Protein 5A2F (pdb70)

Nearest PDB structures (foldseek):
  5a2f-assembly1_A  TM=1.005E+00  e=2.223E-44  Homo sapiens
  7lmw-assembly1_B  TM=7.634E-01  e=3.034E-18  Homo sapiens
  3o3u-assembly1_N  TM=7.790E-01  e=1.101E-17  Escherichia coli
  6xq8-assembly1_A-3  TM=7.485E-01  e=2.045E-17  Homo sapiens
  6xq8-assembly1_B-4  TM=7.479E-01  e=2.045E-17  Homo sapiens

InterPro domains:
  IPR003598 Immunoglobulin subtype 2 [SM00408] (261-320)
  IPR003598 Immunoglobulin subtype 2 [SM00408] (345-399)
  IPR003598 Immunoglobulin subtype 2 [SM00408] (426-492)
  IPR003599 Immunoglobulin domain subtype [SM00409] (26-131)
  IPR003599 Immunoglobulin domain subtype [SM00409] (255-330)
  IPR003599 Immunoglobulin domain subtype [SM00409] (339-413)
  IPR007110 Immunoglobulin-like domain [PS50835] (125-234)
  IPR007110 Immunoglobulin-like domain [PS50835] (245-328)
  IPR007110 Immunoglobulin-like domain [PS50835] (347-409)
  IPR007110 Immunoglobulin-like domain [PS50835] (416-501)
  IPR013106 Immunoglobulin V-set domain [SM00406] (38-115)
  IPR013162 CD80-like, immunoglobulin C2-set [PF08205] (137-230)
  IPR013783 Immunoglobulin-like fold [G3DSA:2.60.40.10] (28-133)
  IPR013783 Immunoglobulin-like fold [G3DSA:2.60.40.10] (134-245)
  IPR013783 Immunoglobulin-like fold [G3DSA:2.60.40.10] (246-332)
  IPR013783 Immunoglobulin-like fold [G3DSA:2.60.40.10] (334-419)
  IPR013783 Immunoglobulin-like fold [G3DSA:2.60.40.10] (420-511)
  IPR036179 Immunoglobulin-like domain superfamily [SSF48726] (32-137)
  IPR036179 Immunoglobulin-like domain superfamily [SSF48726] (157-234)
  IPR036179 Immunoglobulin-like domain superfamily [SSF48726] (251-329)

Organism: Homo sapiens (NCBI:txid9606)

B-factor: mean 33.96, std 13.62, range [14.42, 92.19]

Sequence (218 aa):
WYTVNSAYGDTIIIPCRLDVPQNLMFGKWKYEKPDGSPVFIAFRSSTKKSVQYDDVPEYKDRLNLSENYTLSISNNARISDEKRFVCMLVTEDNVFEAPTIVKVFKQPSKPEIVSKALFLETEQLKKLGDCISEDSSYPDGNITWYRNGKVLHPLEGAVVIIFKKEMDPVTQLYTMTSTLEYKTTKADIQMPFTCSVTYYGPSGQKTIHSEQAVFDIYYP

Radius of gyration: 25.14 Å; Cα contacts (8 Å, |Δi|>4): 566; chains: 1; bounding box: 48×83×33 Å

GO terms:
  GO:0001772 immunological synapse (C, IDA)
  GO:0005886 plasma membrane (C, IDA)
  GO:0042101 T cell receptor complex (C, IDA)
  GO:0005576 extracellular region (C, EXP)
  GO:0005886 plasma membrane (C, EXP)
  GO:0007157 heterophilic cell-cell adhesion (P, IMP)
  GO:0005102 signaling receptor binding (F, TAS)
  GO:0007155 cell adhesion (P, TAS)
  GO:0007165 signal transduction (P, TAS)
  GO:0042802 identical protein binding (F, IPI)
  GO:0005515 protein binding (F, IPI)
  GO:0070062 extracellular exosome (C, HDA)
  GO:0005925 focal adhesion (C, HDA)

Solvent-accessible surface area: 12605 Å² total; per-residue (Å²): 243,120,55,21,82,10,37,77,38,79,73,0,105,0,64,8,111,55,138,120,26,168,110,25,63,50,0,46,0,28,17,43,103,146,150,38,55,76,28,69,0,0,42,24,6,25,98,162,143,40,55,107,97,57,131,24,109,51,7,142,138,20,25,84,3,38,142,115,12,27,0,23,0,43,91,2,92,4,31,0,54,39,79,0,7,0,27,4,20,10,122,137,76,76,74,97,6,63,0,21,0,83,0,31,50,120,2,46,106,1,110,18,54,74,110,20,162,73,0,59,26,85,100,66,52,92,0,0,17,0,46,0,85,71,0,36,43,46,2,103,24,36,2,27,65,85,70,158,66,21,129,96,118,178,49,16,12,52,55,83,86,104,110,91,88,69,119,134,48,65,14,42,32,0,16,1,27,0,58,14,74,1,71,129,69,2,82,141,43,30,0,27,0,0,0,31,22,137,10,71,97,31,115,103,62,39,98,11,123,113,4,81,12,96,14,130,119,164

CATH classification: 2.60.40.10 (+1 more: 2.60.40.10)

Secondary structure (DSSP, 8-state):
--EEEEETTSPEEE---SPPPTTEEEEEEEEE-TT--EEEEEEEETTT--EEE---GGGTTTEEE-TT--EEESS--GGG-SEEEEEEEETTEEEEEEEEEEEEBPPPPPEEES--SEEEBTS-EEEEEEEEEEEBS--EEEEEETTEE---BTTTEEEEEEEEE-TTT--EEEEEEEEE-B-GGGTT--EEEEEEEEETTEEEEEE---B--EEE--

Foldseek 3Di:
DAEFEEEAQAKGKAAQPDDDDDQWAKKWKWWADPVGDTDTAWIAGLVVRDIDGPPDVVQVVFWDQDNNRIIIGGRDAQVLQTKMKMWIDGPPDIDIDIYGYHYWYDWAQWEWPPADQAAEAPDWAWRGKIKIWFTPPAWDKFKDKQPHTDDDDPSAWDKDKDWDADVVRRGIMIIIIIGGRDDPVLQQIWMKMWIWDQHPVGIDIHIYDTDRHHYDYD

Structure (mmCIF, N/CA/C/O backbone):
data_5A2F
#
_entry.id   5A2F
#
_cell.length_a   72.320
_cell.length_b   72.320
_cell.length_c   105.040
_cell.angle_alpha   90.00
_cell.angle_beta   90.00
_cell.angle_gamma   90.00
#
_symmetry.space_group_name_H-M   'P 43 21 2'
#
loop_
_entity.id
_entity.type
_entity.pdbx_description
1 polymer 'CD166 ANTIGEN'
2 non-polymer 2-acetamido-2-deoxy-beta-D-glucopyranose
3 non-polymer 1,2-ETHANEDIOL
4 water water
#
loop_
_atom_site.group_PDB
_atom_site.id
_atom_site.type_symbol
_atom_site.label_atom_id
_atom_site.label_alt_id
_atom_site.label_com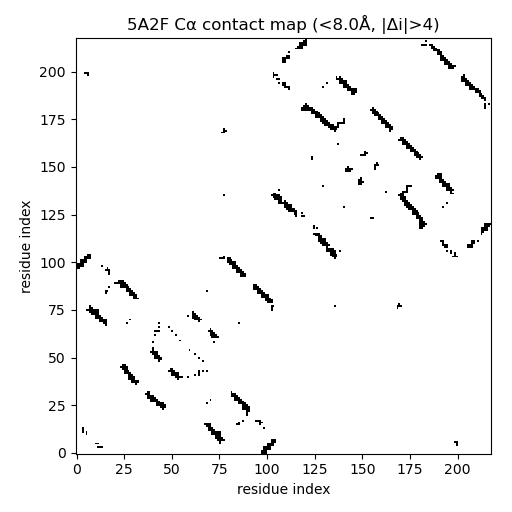p_id
_atom_site.label_asym_id
_atom_site.label_entity_id
_atom_site.label_seq_id
_atom_site.pdbx_PDB_ins_code
_atom_site.Cartn_x
_atom_site.Cartn_y
_atom_site.Cartn_z
_atom_site.occupancy
_atom_site.B_iso_or_equiv
_atom_site.auth_seq_id
_atom_site.auth_comp_id
_atom_site.auth_asym_id
_atom_site.auth_atom_id
_atom_site.pdbx_PDB_model_num
ATOM 1 N N . TRP A 1 28 ? -75.882 2.319 -13.230 1.00 56.26 28 TRP A N 1
ATOM 2 C CA . TRP A 1 28 ? -75.413 3.640 -13.638 1.00 55.82 28 TRP A CA 1
ATOM 3 C C . TRP A 1 28 ? -74.474 4.239 -12.581 1.00 56.94 28 TRP A C 1
ATOM 4 O O . TRP A 1 28 ? -74.869 5.139 -11.835 1.00 56.74 28 TRP A O 1
ATOM 15 N N . TYR A 1 29 ? -73.229 3.735 -12.514 1.00 51.08 29 TYR A N 1
ATOM 16 C CA . TYR A 1 29 ? -72.234 4.259 -11.575 1.00 49.77 29 TYR A CA 1
ATOM 17 C C . TYR A 1 29 ? -71.620 5.522 -12.185 1.00 49.24 29 TYR A C 1
ATOM 18 O O . TYR A 1 29 ? -71.344 5.545 -13.387 1.00 48.40 29 TYR A O 1
ATOM 27 N N . THR A 1 30 ? -71.399 6.561 -11.358 1.00 42.66 30 THR A N 1
ATOM 28 C CA . THR A 1 30 ? -70.870 7.846 -11.818 1.00 40.75 30 THR A CA 1
ATOM 29 C C . THR A 1 30 ? -69.607 8.278 -11.066 1.00 40.69 30 THR A C 1
ATOM 30 O O . THR A 1 30 ? -69.482 8.031 -9.868 1.00 40.29 30 THR A O 1
ATOM 34 N N . VAL A 1 31 ? -68.684 8.944 -11.788 1.00 34.13 31 VAL A N 1
ATOM 35 C CA . VAL A 1 31 ? -67.441 9.503 -11.255 1.00 32.48 31 VAL A CA 1
ATOM 36 C C . VAL A 1 31 ? -67.524 11.019 -11.481 1.00 33.47 31 VAL A C 1
ATOM 37 O O . VAL A 1 31 ? -67.596 11.454 -12.628 1.00 32.07 31 VAL A O 1
ATOM 41 N N . ASN A 1 32 ? -67.547 11.810 -10.395 1.00 28.91 32 ASN A N 1
ATOM 42 C CA . ASN A 1 32 ? -67.622 13.272 -10.466 1.00 28.12 32 ASN A CA 1
ATOM 43 C C . ASN A 1 32 ? -66.213 13.829 -10.364 1.00 29.98 32 ASN A C 1
ATOM 44 O O . ASN A 1 32 ? -65.495 13.481 -9.427 1.00 30.21 32 ASN A O 1
ATOM 49 N N . SER A 1 33 ? -65.812 14.683 -11.319 1.00 24.48 33 SER A N 1
ATOM 50 C CA . SER A 1 33 ? -64.475 15.274 -11.347 1.00 23.56 33 SER A CA 1
ATOM 51 C C . SER A 1 33 ? -64.543 16.778 -11.525 1.00 25.67 33 SER A C 1
ATOM 52 O O . SER A 1 33 ? -65.417 17.274 -12.231 1.00 23.80 33 SER A O 1
ATOM 55 N N . ALA A 1 34 ? -63.608 17.504 -10.901 1.00 22.17 34 ALA A N 1
ATOM 56 C CA . ALA A 1 34 ? -63.528 18.951 -11.061 1.00 21.70 34 ALA A CA 1
ATOM 57 C C . ALA A 1 34 ? -62.708 19.227 -12.315 1.00 24.93 34 ALA A C 1
ATOM 58 O O . ALA A 1 34 ? -61.777 18.483 -12.617 1.00 24.71 34 ALA A O 1
ATOM 60 N N . TYR A 1 35 ? -63.057 20.290 -13.040 1.00 21.32 35 TYR A N 1
ATOM 61 C CA . TYR A 1 35 ? -62.364 20.736 -14.252 1.00 20.93 35 TYR A CA 1
ATOM 62 C C . TYR A 1 35 ? -60.870 20.964 -13.936 1.00 25.50 35 TYR A C 1
ATOM 63 O O . TYR A 1 35 ? -60.551 21.617 -12.945 1.00 24.68 35 TYR A O 1
ATOM 72 N N . GLY A 1 36 ? -59.987 20.369 -14.734 1.00 22.60 36 GLY A N 1
ATOM 73 C CA . GLY A 1 36 ? -58.541 20.461 -14.541 1.00 22.53 36 GLY A CA 1
ATOM 74 C C . GLY A 1 36 ? -57.908 19.387 -13.668 1.00 26.35 36 GLY A C 1
ATOM 75 O O . GLY A 1 36 ? -56.682 19.278 -13.652 1.00 25.84 36 GLY A O 1
ATOM 76 N N . ASP A 1 37 ? -58.707 18.584 -12.934 1.00 23.29 37 ASP A N 1
ATOM 77 C CA . ASP A 1 37 ? -58.172 17.517 -12.076 1.00 22.98 37 ASP A CA 1
ATOM 78 C C . ASP A 1 37 ? -57.992 16.229 -12.865 1.00 26.69 37 ASP A C 1
ATOM 79 O O . ASP A 1 37 ? -58.468 16.114 -13.997 1.00 25.55 37 ASP A O 1
ATOM 84 N N . THR A 1 38 ? -57.312 15.249 -12.252 1.00 23.70 38 THR A N 1
ATOM 85 C CA . THR A 1 38 ? -57.141 13.935 -12.859 1.00 23.17 38 THR A CA 1
ATOM 86 C C . THR A 1 38 ? -58.407 13.132 -12.563 1.00 26.36 38 THR A C 1
ATOM 87 O O . THR A 1 38 ? -58.836 13.072 -11.411 1.00 26.43 38 THR A O 1
ATOM 91 N N . ILE A 1 39 ? -59.006 12.528 -13.602 1.00 21.89 39 ILE A N 1
ATOM 92 C CA . ILE A 1 39 ? -60.214 11.712 -13.476 1.00 21.16 39 ILE A CA 1
ATOM 93 C C . ILE A 1 39 ? -59.705 10.305 -13.221 1.00 24.95 39 ILE A C 1
ATOM 94 O O . ILE A 1 39 ? -58.956 9.796 -14.046 1.00 23.69 39 ILE A O 1
ATOM 99 N N . ILE A 1 40 ? -60.087 9.686 -12.098 1.00 22.89 40 ILE A N 1
ATOM 100 C CA . ILE A 1 40 ? -59.669 8.321 -11.762 1.00 22.90 40 ILE A CA 1
ATOM 101 C C . ILE A 1 40 ? -60.871 7.427 -12.035 1.00 25.46 40 ILE A C 1
ATOM 102 O O . ILE A 1 40 ? -61.910 7.608 -11.403 1.00 24.96 40 ILE A O 1
ATOM 107 N N . ILE A 1 41 ? -60.747 6.492 -12.997 1.00 21.24 41 ILE A N 1
ATOM 108 C CA . ILE A 1 41 ? -61.847 5.609 -13.386 1.00 20.71 41 ILE A CA 1
ATOM 109 C C . ILE A 1 41 ? -61.497 4.126 -13.133 1.00 24.86 41 ILE A C 1
ATOM 110 O O . ILE A 1 41 ? -60.925 3.478 -14.012 1.00 23.61 41 ILE A O 1
ATOM 115 N N . PRO A 1 42 ? -61.891 3.545 -11.978 1.00 22.85 42 PRO A N 1
ATOM 116 C CA . PRO A 1 42 ? -61.649 2.104 -11.767 1.00 22.93 42 PRO A CA 1
ATOM 117 C C . PRO A 1 42 ? -62.450 1.245 -12.760 1.00 26.67 42 PRO A C 1
ATOM 118 O O . PRO A 1 42 ? -63.506 1.666 -13.231 1.00 25.63 42 PRO A O 1
ATOM 122 N N . CYS A 1 43 ? -61.943 0.049 -13.080 1.00 24.20 43 CYS A N 1
ATOM 123 C CA . CYS A 1 43 ? -62.573 -0.866 -14.041 1.00 24.55 43 CYS A CA 1
ATOM 124 C C . CYS A 1 43 ? -63.977 -1.368 -13.613 1.00 32.06 43 CYS A C 1
ATOM 125 O O . CYS A 1 43 ? -64.834 -1.527 -14.477 1.00 32.50 43 CYS A O 1
ATOM 128 N N . ARG A 1 44 ? -64.214 -1.590 -12.309 1.00 30.80 44 ARG A N 1
ATOM 129 C CA . ARG A 1 44 ? -65.490 -2.099 -11.761 1.00 31.28 44 ARG A CA 1
ATOM 130 C C . ARG A 1 44 ? -65.811 -3.540 -12.212 1.00 35.94 44 ARG A C 1
ATOM 131 O O . ARG A 1 44 ? -66.975 -3.884 -12.430 1.00 35.71 44 ARG A O 1
ATOM 139 N N . LEU A 1 45 ? -64.775 -4.380 -12.329 1.00 32.86 45 LEU A N 1
ATOM 140 C CA . LEU A 1 45 ? -64.917 -5.794 -12.680 1.00 32.87 45 LEU A CA 1
ATOM 141 C C . LEU A 1 45 ? -63.965 -6.600 -11.820 1.00 38.69 45 LEU A C 1
ATOM 142 O O . LEU A 1 45 ? -62.858 -6.141 -11.535 1.00 37.95 45 LEU A O 1
ATOM 147 N N . ASP A 1 46 ? -64.384 -7.807 -11.420 1.00 37.30 46 ASP A N 1
ATOM 148 C CA . ASP A 1 46 ? -63.527 -8.707 -10.649 1.00 37.99 46 ASP A CA 1
ATOM 149 C C . ASP A 1 46 ? -62.504 -9.261 -11.630 1.00 43.36 46 ASP A C 1
ATOM 150 O O . ASP A 1 46 ? -62.855 -9.481 -12.788 1.00 42.69 46 ASP A O 1
ATOM 155 N N . VAL A 1 47 ? -61.240 -9.425 -11.206 1.00 41.56 47 VAL A N 1
ATOM 156 C CA . VAL A 1 47 ? -60.204 -9.947 -12.100 1.00 42.15 47 VAL A CA 1
ATOM 157 C C . VAL A 1 47 ? -60.530 -11.418 -12.446 1.00 46.79 47 VAL A C 1
ATOM 158 O O . VAL A 1 47 ? -60.664 -12.238 -11.537 1.00 46.66 47 VAL A O 1
ATOM 162 N N . PRO A 1 48 ? -60.778 -11.753 -13.730 1.00 43.57 48 PRO A N 1
ATOM 163 C CA . PRO A 1 48 ? -61.120 -13.143 -14.059 1.00 43.48 48 PRO A CA 1
ATOM 164 C C . PRO A 1 48 ? -59.897 -14.041 -14.174 1.00 47.80 48 PRO A C 1
ATOM 165 O O . PRO A 1 48 ? -58.799 -13.562 -14.462 1.00 47.45 48 PRO A O 1
ATOM 169 N N . GLN A 1 49 ? -60.101 -15.355 -13.980 1.00 44.53 49 GLN A N 1
ATOM 170 C CA . GLN A 1 49 ? -59.044 -16.351 -14.162 1.00 44.23 49 GLN A CA 1
ATOM 171 C C . GLN A 1 49 ? -58.874 -16.492 -15.677 1.00 46.55 49 GLN A C 1
ATOM 172 O O . GLN A 1 49 ? -59.861 -16.361 -16.402 1.00 46.18 49 GLN A O 1
ATOM 178 N N . ASN A 1 50 ? -57.633 -16.687 -16.153 1.00 41.75 50 ASN A N 1
ATOM 179 C CA . ASN A 1 50 ? -57.300 -16.793 -17.581 1.00 40.91 50 ASN A CA 1
ATOM 180 C C . ASN A 1 50 ? -57.474 -15.446 -18.309 1.00 42.60 50 ASN A C 1
ATOM 181 O O . ASN A 1 50 ? -57.905 -15.430 -19.458 1.00 42.41 50 ASN A O 1
ATOM 186 N N . LEU A 1 51 ? -57.107 -14.321 -17.657 1.00 37.45 51 LEU A N 1
ATOM 187 C CA . LEU A 1 51 ? -57.201 -12.990 -18.278 1.00 36.38 51 LEU A CA 1
ATOM 188 C C . LEU A 1 51 ? -56.089 -12.846 -19.321 1.00 38.85 51 LEU A C 1
ATOM 189 O O . LEU A 1 51 ? -54.945 -13.199 -19.034 1.00 38.64 51 LEU A O 1
ATOM 194 N N . MET A 1 52 ? -56.433 -12.369 -20.534 1.00 34.05 52 MET A N 1
ATOM 195 C CA . MET A 1 52 ? -55.478 -12.153 -21.626 1.00 33.22 52 MET A CA 1
ATOM 196 C C . MET A 1 52 ? -55.105 -10.677 -21.706 1.00 34.35 52 MET A C 1
ATOM 197 O O . MET A 1 52 ? -53.920 -10.342 -21.701 1.00 33.95 52 MET A O 1
ATOM 202 N N . PHE A 1 53 ? -56.110 -9.796 -21.779 1.00 27.99 53 PHE A N 1
ATOM 203 C CA . PHE A 1 53 ? -55.875 -8.354 -21.849 1.00 26.41 53 PHE A CA 1
ATOM 204 C C . PHE A 1 53 ? -57.124 -7.564 -21.459 1.00 28.26 53 PHE A C 1
ATOM 205 O O . PHE A 1 53 ? -58.206 -8.133 -21.312 1.00 27.42 53 PHE A O 1
ATOM 213 N N . GLY A 1 54 ? -56.950 -6.257 -21.310 1.00 23.84 54 GLY A N 1
ATOM 214 C CA . GLY A 1 54 ? -58.032 -5.335 -20.993 1.00 22.79 54 GLY A CA 1
ATOM 215 C C . GLY A 1 54 ? -57.980 -4.124 -21.896 1.00 25.52 54 GLY A C 1
ATOM 216 O O . GLY A 1 54 ? -56.895 -3.726 -22.325 1.00 24.80 54 GLY A O 1
ATOM 217 N N . LYS A 1 55 ? -59.153 -3.561 -22.232 1.00 21.09 55 LYS A N 1
ATOM 218 C CA . LYS A 1 55 ? -59.251 -2.381 -23.092 1.00 20.52 55 LYS A CA 1
ATOM 219 C C . LYS A 1 55 ? -60.288 -1.409 -22.560 1.00 22.79 55 LYS A C 1
ATOM 220 O O . LYS A 1 55 ? -61.306 -1.837 -22.017 1.00 21.79 55 LYS A O 1
ATOM 226 N N . TRP A 1 56 ? -60.035 -0.102 -22.735 1.00 19.64 56 TRP A N 1
ATOM 227 C CA . TRP A 1 56 ? -60.967 0.957 -22.362 1.00 19.30 56 TRP A CA 1
ATOM 228 C C . TRP A 1 56 ? -61.457 1.625 -23.629 1.00 22.59 56 TRP A C 1
ATOM 229 O O . TRP A 1 56 ? -60.682 1.824 -24.565 1.00 21.48 56 TRP A O 1
ATOM 240 N N . LYS A 1 57 ? -62.735 1.989 -23.650 1.00 19.86 57 LYS A N 1
ATOM 241 C CA . LYS A 1 57 ? -63.335 2.713 -24.762 1.00 19.84 57 LYS A CA 1
ATOM 242 C C . LYS A 1 57 ? -64.303 3.736 -24.221 1.00 25.41 57 LYS A C 1
ATOM 243 O O . LYS A 1 57 ? -64.748 3.615 -23.080 1.00 24.05 57 LYS A O 1
ATOM 249 N N . TYR A 1 58 ? -64.650 4.723 -25.049 1.00 24.92 58 TYR A N 1
ATOM 250 C CA . TYR A 1 58 ? -65.688 5.694 -24.727 1.00 26.15 58 TYR A CA 1
ATOM 251 C C . TYR A 1 58 ? -66.736 5.578 -25.815 1.00 32.84 58 TYR A C 1
ATOM 252 O O . TYR A 1 58 ? -66.442 5.081 -26.905 1.00 31.88 58 TYR A O 1
ATOM 261 N N . GLU A 1 59 ? -67.959 6.006 -25.503 1.00 32.47 59 GLU A N 1
ATOM 262 C CA . GLU A 1 59 ? -69.081 5.964 -26.430 1.00 33.66 59 GLU A CA 1
ATOM 263 C C . GLU A 1 59 ? -69.397 7.361 -26.940 1.00 40.93 59 GLU A C 1
ATOM 264 O O . GLU A 1 59 ? -69.466 8.301 -26.147 1.00 40.79 59 GLU A O 1
ATOM 270 N N . LYS A 1 60 ? -69.625 7.492 -28.258 1.00 40.02 60 LYS A N 1
ATOM 271 C CA . LYS A 1 60 ? -70.025 8.766 -28.872 1.00 41.13 60 LYS A CA 1
ATOM 272 C C . LYS A 1 60 ? -71.497 9.057 -28.450 1.00 47.56 60 LYS A C 1
ATOM 273 O O . LYS A 1 60 ? -72.133 8.142 -27.918 1.00 47.13 60 LYS A O 1
ATOM 279 N N . PRO A 1 61 ? -72.044 10.296 -28.665 1.00 46.20 61 PRO A N 1
ATOM 280 C CA . PRO A 1 61 ? -73.431 10.603 -28.263 1.00 46.69 61 PRO A CA 1
ATOM 281 C C . PRO A 1 61 ? -74.507 9.572 -28.669 1.00 51.73 61 PRO A C 1
ATOM 282 O O . PRO A 1 61 ? -75.493 9.418 -27.943 1.00 51.50 61 PRO A O 1
ATOM 286 N N . ASP A 1 62 ? -74.312 8.863 -29.799 1.00 48.86 62 ASP A N 1
ATOM 287 C CA . ASP A 1 62 ? -75.259 7.857 -30.283 1.00 49.00 62 ASP A CA 1
ATOM 288 C C . ASP A 1 62 ? -74.830 6.399 -29.976 1.00 52.76 62 ASP A C 1
ATOM 289 O O . ASP A 1 62 ? -75.483 5.459 -30.434 1.00 52.54 62 ASP A O 1
ATOM 294 N N . GLY A 1 63 ? -73.764 6.217 -29.167 1.00 48.64 63 GLY A N 1
ATOM 295 C CA . GLY A 1 63 ? -73.284 4.906 -28.718 1.00 47.86 63 GLY A CA 1
ATOM 296 C C . GLY A 1 63 ? -72.169 4.233 -29.535 1.00 50.04 63 GLY A C 1
ATOM 297 O O . GLY A 1 63 ? -71.819 3.100 -29.201 1.00 49.90 63 GLY A O 1
ATOM 298 N N . SER A 1 64 ? -71.601 4.893 -30.571 1.00 44.97 64 SER A N 1
ATOM 299 C CA . SER A 1 64 ? -70.525 4.291 -31.378 1.00 43.92 64 SER A CA 1
ATOM 300 C C . SER A 1 64 ? -69.213 4.231 -30.547 1.00 45.12 64 SER A C 1
ATOM 301 O O . SER A 1 64 ? -68.879 5.226 -29.903 1.00 44.42 64 SER A O 1
ATOM 304 N N . PRO A 1 65 ? -68.492 3.076 -30.534 1.00 39.43 65 PRO A N 1
ATOM 305 C CA . PRO A 1 65 ? -67.295 2.935 -29.698 1.00 38.16 65 PRO A CA 1
ATOM 306 C C . PRO A 1 65 ? -65.999 3.509 -30.274 1.00 38.20 65 PRO A C 1
ATOM 307 O O . PRO A 1 65 ? -65.772 3.446 -31.481 1.00 37.99 65 PRO A O 1
ATOM 311 N N . VAL A 1 66 ? -65.128 4.018 -29.382 1.00 31.74 66 VAL A N 1
ATOM 312 C CA . VAL A 1 66 ? -63.798 4.540 -29.710 1.00 29.96 66 VAL A CA 1
ATOM 313 C C . VAL A 1 66 ? -62.834 3.987 -28.658 1.00 30.04 66 VAL A C 1
ATOM 314 O O . VAL A 1 66 ? -62.921 4.389 -27.501 1.00 28.87 66 VAL A O 1
ATOM 318 N N . PHE A 1 67 ? -61.938 3.068 -29.049 1.00 25.29 67 PHE A N 1
ATOM 319 C CA . PHE A 1 67 ? -60.964 2.476 -28.126 1.00 24.39 67 PHE A CA 1
ATOM 320 C C . PHE A 1 67 ? -59.846 3.472 -27.829 1.00 26.63 67 PHE A C 1
ATOM 321 O O . PHE A 1 67 ? -59.363 4.118 -28.753 1.00 26.26 67 PHE A O 1
ATOM 329 N N . ILE A 1 68 ? -59.455 3.612 -26.544 1.00 22.14 68 ILE A N 1
ATOM 330 C CA . ILE A 1 68 ? -58.428 4.580 -26.116 1.00 21.26 68 ILE A CA 1
ATOM 331 C C . ILE A 1 68 ? -57.229 3.973 -25.359 1.00 25.48 68 ILE A C 1
ATOM 332 O O . ILE A 1 68 ? -56.178 4.610 -25.336 1.00 24.88 68 ILE A O 1
ATOM 337 N N . ALA A 1 69 ? -57.359 2.790 -24.732 1.00 22.82 69 ALA A N 1
ATOM 338 C CA . ALA A 1 69 ? -56.230 2.194 -24.012 1.00 22.49 69 ALA A CA 1
ATOM 339 C C . ALA A 1 69 ? -56.284 0.678 -24.031 1.00 26.16 69 ALA A C 1
ATOM 340 O O . ALA A 1 69 ? -57.364 0.095 -24.124 1.00 25.61 69 ALA A O 1
ATOM 342 N N . PHE A 1 70 ? -55.103 0.050 -23.974 1.00 22.27 70 PHE A N 1
ATOM 343 C CA . PHE A 1 70 ? -54.934 -1.398 -23.993 1.00 22.17 70 PHE A CA 1
ATOM 344 C C . PHE A 1 70 ? -53.845 -1.789 -23.000 1.00 25.84 70 PHE A C 1
ATOM 345 O O . PHE A 1 70 ? -52.835 -1.093 -22.897 1.00 24.93 70 PHE A O 1
ATOM 353 N N . ARG A 1 71 ? -54.031 -2.917 -22.306 1.00 23.12 71 ARG A N 1
ATOM 354 C CA . ARG A 1 71 ? -53.025 -3.466 -21.401 1.00 23.18 71 ARG A CA 1
ATOM 355 C C . ARG A 1 71 ? -53.062 -4.993 -21.482 1.00 28.34 71 ARG A C 1
ATOM 356 O O . ARG A 1 71 ? -54.111 -5.589 -21.244 1.00 27.51 71 ARG A O 1
ATOM 364 N N . SER A 1 72 ? -51.916 -5.618 -21.798 1.00 25.84 72 SER A N 1
ATOM 365 C CA . SER A 1 72 ? -51.799 -7.074 -21.874 1.00 26.15 72 SER A CA 1
ATOM 366 C C . SER A 1 72 ? -51.448 -7.603 -20.486 1.00 31.75 72 SER A C 1
ATOM 367 O O . SER A 1 72 ? -50.480 -7.137 -19.889 1.00 30.91 72 SER A O 1
ATOM 370 N N . SER A 1 73 ? -52.221 -8.570 -19.974 1.00 30.32 73 SER A N 1
ATOM 371 C CA . SER A 1 73 ? -51.964 -9.166 -18.661 1.00 31.06 73 SER A CA 1
ATOM 372 C C . SER A 1 73 ? -50.742 -10.093 -18.704 1.00 36.14 73 SER A C 1
ATOM 373 O O . SER A 1 73 ? -50.039 -10.210 -17.706 1.00 35.93 73 SER A O 1
ATOM 376 N N . THR A 1 74 ? -50.515 -10.776 -19.842 1.00 33.52 74 THR A N 1
ATOM 377 C CA . THR A 1 74 ? -49.397 -11.711 -19.997 1.00 33.55 74 THR A CA 1
ATOM 378 C C . THR A 1 74 ? -48.082 -10.997 -20.306 1.00 37.29 74 THR A C 1
ATOM 379 O O . THR A 1 74 ? -47.065 -11.329 -19.705 1.00 36.98 74 THR A O 1
ATOM 383 N N . LYS A 1 75 ? -48.097 -10.039 -21.250 1.00 33.45 75 LYS A N 1
ATOM 384 C CA . LYS A 1 75 ? -46.895 -9.306 -21.671 1.00 32.92 75 LYS A CA 1
ATOM 385 C C . LYS A 1 75 ? -46.583 -8.050 -20.843 1.00 36.06 75 LYS A C 1
ATOM 386 O O . LYS A 1 75 ? -45.494 -7.494 -20.995 1.00 34.88 75 LYS A O 1
ATOM 392 N N . LYS A 1 76 ? -47.537 -7.571 -20.012 1.00 32.76 76 LYS A N 1
ATOM 393 C CA . LYS A 1 76 ? -47.387 -6.364 -19.184 1.00 32.59 76 LYS A CA 1
ATOM 394 C C . LYS A 1 76 ? -47.204 -5.069 -20.007 1.00 36.65 76 LYS A C 1
ATOM 395 O O . LYS A 1 76 ? -46.865 -4.035 -19.431 1.00 36.74 76 LYS A O 1
ATOM 401 N N . SER A 1 77 ? -47.475 -5.106 -21.327 1.00 32.76 77 SER A N 1
ATOM 402 C CA . SER A 1 77 ? -47.321 -3.948 -22.201 1.00 32.32 77 SER A CA 1
ATOM 403 C C . SER A 1 77 ? -48.542 -3.055 -22.085 1.00 35.52 77 SER A C 1
ATOM 404 O O . SER A 1 77 ? -49.630 -3.543 -21.788 1.00 34.37 77 SER A O 1
ATOM 407 N N . VAL A 1 78 ? -48.358 -1.753 -22.326 1.00 32.63 78 VAL A N 1
ATOM 408 C CA . VAL A 1 78 ? -49.433 -0.761 -22.288 1.00 32.71 78 VAL A CA 1
ATOM 409 C C . VAL A 1 78 ? -49.388 -0.006 -23.607 1.00 36.55 78 VAL A C 1
ATOM 410 O O . VAL A 1 78 ? -48.317 0.453 -24.003 1.00 36.28 78 VAL A O 1
ATOM 414 N N . GLN A 1 79 ? -50.531 0.092 -24.303 1.00 32.90 79 GLN A N 1
ATOM 415 C CA . GLN A 1 79 ? -50.632 0.788 -25.585 1.00 32.56 79 GLN A CA 1
ATOM 416 C C . GLN A 1 79 ? -51.844 1.709 -25.565 1.00 34.75 79 GLN A C 1
ATOM 417 O O . GLN A 1 79 ? -52.901 1.328 -25.056 1.00 34.02 79 GLN A O 1
ATOM 423 N N . TYR A 1 80 ? -51.690 2.918 -26.120 1.00 30.15 80 TYR A N 1
ATOM 424 C CA . TYR A 1 80 ? -52.762 3.905 -26.197 1.00 29.48 80 TYR A CA 1
ATOM 425 C C . TYR A 1 80 ? -53.074 4.155 -27.655 1.00 33.88 80 TYR A C 1
ATOM 426 O O . TYR A 1 80 ? -52.164 4.423 -28.443 1.00 34.01 80 TYR A O 1
ATOM 435 N N . ASP A 1 81 ? -54.358 4.050 -28.021 1.00 30.14 81 ASP A N 1
ATOM 436 C CA . ASP A 1 81 ? -54.796 4.238 -29.402 1.00 29.83 81 ASP A CA 1
ATOM 437 C C . ASP A 1 81 ? -54.587 5.685 -29.810 1.00 34.84 81 ASP A C 1
ATOM 438 O O . ASP A 1 81 ? -54.677 6.584 -28.971 1.00 34.00 81 ASP A O 1
ATOM 443 N N . ASP A 1 82 ? -54.290 5.910 -31.090 1.00 32.50 82 ASP A N 1
ATOM 444 C CA . ASP A 1 82 ? -54.047 7.254 -31.592 1.00 32.61 82 ASP A CA 1
ATOM 445 C C . ASP A 1 82 ? -55.356 8.045 -31.639 1.00 35.95 82 ASP A C 1
ATOM 446 O O . ASP A 1 82 ? -56.066 8.033 -32.644 1.00 35.94 82 ASP A O 1
ATOM 451 N N . VAL A 1 83 ? -55.678 8.696 -30.515 1.00 31.83 83 VAL A N 1
ATOM 452 C CA . VAL A 1 83 ? -56.866 9.528 -30.354 1.00 31.24 83 VAL A CA 1
ATOM 453 C C . VAL A 1 83 ? -56.344 10.897 -29.881 1.00 35.08 83 VAL A C 1
ATOM 454 O O . VAL A 1 83 ? -56.083 11.062 -28.690 1.00 33.84 83 VAL A O 1
ATOM 458 N N . PRO A 1 84 ? -56.121 11.856 -30.817 1.00 32.31 84 PRO A N 1
ATOM 459 C CA . PRO A 1 84 ? -55.558 13.174 -30.442 1.00 32.02 84 PRO A CA 1
ATOM 460 C C . PRO A 1 84 ? -56.165 13.863 -29.221 1.00 35.00 84 PRO A C 1
ATOM 461 O O . PRO A 1 84 ? -55.437 14.512 -28.471 1.00 34.85 84 PRO A O 1
ATOM 465 N N . GLU A 1 85 ? -57.480 13.699 -29.005 1.00 30.62 85 GLU A N 1
ATOM 466 C CA . GLU A 1 85 ? -58.203 14.239 -27.847 1.00 29.92 85 GLU A CA 1
ATOM 467 C C . GLU A 1 85 ? -57.569 13.784 -26.512 1.00 32.48 85 GLU A C 1
ATOM 468 O O . GLU A 1 85 ? -57.610 14.534 -25.536 1.00 31.92 85 GLU A O 1
ATOM 474 N N . TYR A 1 86 ? -56.987 12.565 -26.479 1.00 27.69 86 TYR A N 1
ATOM 475 C CA . TYR A 1 86 ? -56.357 11.990 -25.290 1.00 26.89 86 TYR A CA 1
ATOM 476 C C . TYR A 1 86 ? -54.815 11.865 -25.377 1.00 32.14 86 TYR A C 1
ATOM 477 O O . TYR A 1 86 ? -54.223 11.156 -24.562 1.00 31.23 86 TYR A O 1
ATOM 486 N N . LYS A 1 87 ? -54.162 12.612 -26.299 1.00 30.06 87 LYS A N 1
ATOM 487 C CA . LYS A 1 87 ? -52.700 12.586 -26.477 1.00 30.26 87 LYS A CA 1
ATOM 488 C C . LYS A 1 87 ? -51.991 13.051 -25.199 1.00 34.33 87 LYS A C 1
ATOM 489 O O . LYS A 1 87 ? -52.258 14.151 -24.729 1.00 34.09 87 LYS A O 1
ATOM 495 N N . ASP A 1 88 ? -51.073 12.218 -24.663 1.00 30.97 88 ASP A N 1
ATOM 496 C CA . ASP A 1 88 ? -50.315 12.453 -23.425 1.00 30.59 88 ASP A CA 1
ATOM 497 C C . ASP A 1 88 ? -51.200 12.693 -22.181 1.00 32.55 88 ASP A C 1
ATOM 498 O O . ASP A 1 88 ? -50.737 13.313 -21.223 1.00 32.21 88 ASP A O 1
ATOM 503 N N . ARG A 1 89 ? -52.448 12.174 -22.175 1.00 27.50 89 ARG A N 1
ATOM 504 C CA . ARG A 1 89 ? -53.380 12.361 -21.060 1.00 26.67 89 ARG A CA 1
ATOM 505 C C . ARG A 1 89 ? -53.805 11.073 -20.346 1.00 29.23 89 ARG A C 1
ATOM 506 O O . ARG A 1 89 ? -54.412 11.179 -19.284 1.00 28.51 89 ARG A O 1
ATOM 514 N N . LEU A 1 90 ? -53.495 9.876 -20.887 1.00 25.21 90 LEU A N 1
ATOM 515 C CA . LEU A 1 90 ? -53.935 8.614 -20.290 1.00 24.40 90 LEU A CA 1
ATOM 516 C C . LEU A 1 90 ? -52.850 7.837 -19.568 1.00 28.91 90 LEU A C 1
ATOM 517 O O . LEU A 1 90 ? -51.680 7.879 -19.943 1.00 29.15 90 LEU A O 1
ATOM 522 N N . ASN A 1 91 ? -53.275 7.087 -18.548 1.00 25.12 91 ASN A N 1
ATOM 523 C CA . ASN A 1 91 ? -52.441 6.165 -17.788 1.00 24.67 91 ASN A CA 1
ATOM 524 C C . ASN A 1 91 ? -53.330 4.982 -17.412 1.00 27.03 91 ASN A C 1
ATOM 525 O O . ASN A 1 91 ? -54.318 5.180 -16.708 1.00 26.63 91 ASN A O 1
ATOM 530 N N . LEU A 1 92 ? -53.021 3.779 -17.921 1.00 22.75 92 LEU A N 1
ATOM 531 C CA . LEU A 1 92 ? -53.778 2.566 -17.613 1.00 22.07 92 LEU A CA 1
ATOM 532 C C . LEU A 1 92 ? -52.921 1.716 -16.676 1.00 26.08 92 LEU A C 1
ATOM 533 O O . LEU A 1 92 ? -51.919 1.148 -17.106 1.00 25.63 92 LEU A O 1
ATOM 538 N N . SER A 1 93 ? -53.298 1.658 -15.391 1.00 22.89 93 SER A N 1
ATOM 539 C CA . SER A 1 93 ? -52.537 0.938 -14.367 1.00 22.81 93 SER A CA 1
ATOM 540 C C . SER A 1 93 ? -52.677 -0.590 -14.467 1.00 27.05 93 SER A C 1
ATOM 541 O O . SER A 1 93 ? -53.486 -1.090 -15.253 1.00 25.66 93 SER A O 1
ATOM 544 N N . GLU A 1 94 ? -51.884 -1.327 -13.660 1.00 24.19 94 GLU A N 1
ATOM 545 C CA . GLU A 1 94 ? -51.892 -2.798 -13.648 1.00 24.47 94 GLU A CA 1
ATOM 546 C C . GLU A 1 94 ? -53.244 -3.417 -13.295 1.00 28.08 94 GLU A C 1
ATOM 547 O O . GLU A 1 94 ? -53.566 -4.473 -13.835 1.00 28.45 94 GLU A O 1
ATOM 553 N N . ASN A 1 95 ? -54.046 -2.764 -12.429 1.00 24.13 95 ASN A N 1
ATOM 554 C CA . ASN A 1 95 ? -55.385 -3.258 -12.077 1.00 23.94 95 ASN A CA 1
ATOM 555 C C . ASN A 1 95 ? -56.494 -2.649 -12.974 1.00 26.14 95 ASN A C 1
ATOM 556 O O . ASN A 1 95 ? -57.665 -2.680 -12.602 1.00 25.45 95 ASN A O 1
ATOM 561 N N . TYR A 1 96 ? -56.115 -2.128 -14.162 1.00 21.99 96 TYR A N 1
ATOM 562 C CA . TYR A 1 96 ? -56.994 -1.589 -15.199 1.00 21.63 96 TYR A CA 1
ATOM 563 C C . TYR A 1 96 ? -57.742 -0.292 -14.801 1.00 24.66 96 TYR A C 1
ATOM 564 O O . TYR A 1 96 ? -58.761 0.033 -15.416 1.00 23.87 96 TYR A O 1
ATOM 573 N N . THR A 1 97 ? -57.175 0.509 -13.875 1.00 21.19 97 THR A N 1
ATOM 574 C CA . THR A 1 97 ? -57.756 1.810 -13.524 1.00 21.05 97 THR A CA 1
ATOM 575 C C . THR A 1 97 ? -57.274 2.799 -14.587 1.00 24.46 97 THR A C 1
ATOM 576 O O . THR A 1 97 ? -56.067 2.891 -14.816 1.00 23.70 97 THR A O 1
ATOM 580 N N . LEU A 1 98 ? -58.202 3.507 -15.255 1.00 20.92 98 LEU A N 1
ATOM 581 C CA . LEU A 1 98 ? -57.845 4.495 -16.272 1.00 20.44 98 LEU A CA 1
ATOM 582 C C . LEU A 1 98 ? -57.831 5.868 -15.624 1.00 24.04 98 LEU A C 1
ATOM 583 O O . LEU A 1 98 ? -58.825 6.260 -15.016 1.00 23.10 98 LEU A O 1
ATOM 588 N N . SER A 1 99 ? -56.715 6.599 -15.764 1.00 21.03 99 SER A N 1
ATOM 589 C CA . SER A 1 99 ? -56.582 7.952 -15.233 1.00 20.93 99 SER A CA 1
ATOM 590 C C . SER A 1 99 ? -56.484 8.920 -16.405 1.00 25.34 99 SER A C 1
ATOM 591 O O . SER A 1 99 ? -55.655 8.709 -17.285 1.00 25.55 99 SER A O 1
ATOM 594 N N . ILE A 1 100 ? -57.340 9.956 -16.433 1.00 21.94 100 ILE A N 1
ATOM 595 C CA . ILE A 1 100 ? -57.350 10.977 -17.485 1.00 21.79 100 ILE A CA 1
ATOM 596 C C . ILE A 1 100 ? -56.912 12.277 -16.827 1.00 26.17 100 ILE A C 1
ATOM 597 O O . ILE A 1 100 ? -57.598 12.742 -15.926 1.00 26.00 100 ILE A O 1
ATOM 602 N N . SER A 1 101 ? -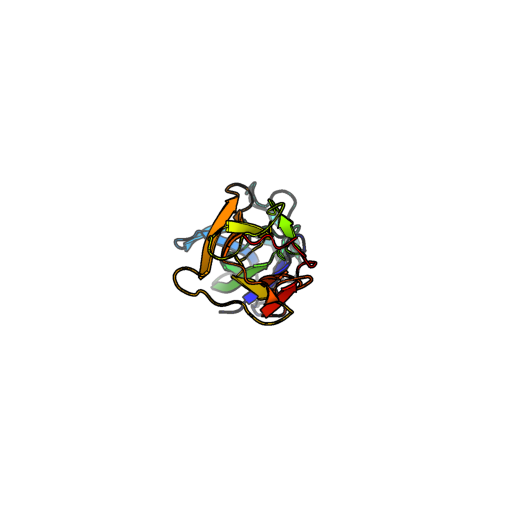55.803 12.874 -17.275 1.00 23.13 101 SER A N 1
ATOM 603 C CA . SER A 1 101 ? -55.308 14.124 -16.691 1.00 22.84 101 SER A CA 1
ATOM 604 C C . SER A 1 101 ? -55.978 15.354 -17.307 1.00 25.78 101 SER A C 1
ATOM 605 O O . SER A 1 101 ? -56.445 15.294 -18.446 1.00 24.47 101 SER A O 1
ATOM 608 N N . ASN A 1 102 ? -56.005 16.469 -16.539 1.00 22.65 102 ASN A N 1
ATOM 609 C CA A ASN A 1 102 ? -56.561 17.751 -16.980 0.50 22.33 102 ASN A CA 1
ATOM 610 C CA B ASN A 1 102 ? -56.570 17.750 -16.975 0.50 22.44 102 ASN A CA 1
ATOM 611 C C . ASN A 1 102 ? -58.005 17.603 -17.497 1.00 25.88 102 ASN A C 1
ATOM 612 O O . ASN A 1 102 ? -58.260 17.775 -18.689 1.00 25.54 102 ASN A O 1
ATOM 621 N N . ALA A 1 103 ? -58.947 17.277 -16.589 1.00 22.45 103 ALA A N 1
ATOM 622 C CA . ALA A 1 103 ? -60.371 17.081 -16.915 1.00 21.82 103 ALA A CA 1
ATOM 623 C C . ALA A 1 103 ? -60.958 18.240 -17.739 1.00 24.87 103 ALA A C 1
ATOM 624 O O . ALA A 1 103 ? -60.829 19.404 -17.358 1.00 23.62 103 ALA A O 1
ATOM 626 N N . ARG A 1 104 ? -61.591 17.892 -18.864 1.00 21.35 104 ARG A N 1
ATOM 627 C CA . ARG A 1 104 ? -62.166 18.792 -19.863 1.00 21.49 104 ARG A CA 1
ATOM 628 C C . ARG A 1 104 ? -63.674 18.499 -19.962 1.00 23.49 104 ARG A C 1
ATOM 629 O O . ARG A 1 104 ? -64.088 17.408 -19.578 1.00 22.42 104 ARG A O 1
ATOM 637 N N . ILE A 1 105 ? -64.490 19.418 -20.516 1.00 19.34 105 ILE A N 1
ATOM 638 C CA . ILE A 1 105 ? -65.935 19.165 -20.644 1.00 18.77 105 ILE A CA 1
ATOM 639 C C . ILE A 1 105 ? -66.202 18.012 -21.628 1.00 22.14 105 ILE A C 1
ATOM 640 O O . ILE A 1 105 ? -67.149 17.253 -21.421 1.00 21.41 105 ILE A O 1
ATOM 645 N N . SER A 1 106 ? -65.334 17.830 -22.641 1.00 18.94 106 SER A N 1
ATOM 646 C CA . SER A 1 106 ? -65.472 16.723 -23.589 1.00 18.75 106 SER A CA 1
ATOM 647 C C . SER A 1 106 ? -65.250 15.344 -22.929 1.00 23.04 106 SER A C 1
ATOM 648 O O . SER A 1 106 ? -65.630 14.344 -23.525 1.00 23.17 106 SER A O 1
ATOM 651 N N . ASP A 1 107 ? -64.685 15.283 -21.698 1.00 19.29 107 ASP A N 1
ATOM 652 C CA . ASP A 1 107 ? -64.533 14.024 -20.960 1.00 18.82 107 ASP A CA 1
ATOM 653 C C . ASP A 1 107 ? -65.856 13.557 -20.328 1.00 23.86 107 ASP A C 1
ATOM 654 O O . ASP A 1 107 ? -65.901 12.452 -19.793 1.00 22.48 107 ASP A O 1
ATOM 659 N N . GLU A 1 108 ? -66.923 14.385 -20.367 1.00 21.84 108 GLU A N 1
ATOM 660 C CA . GLU A 1 108 ? -68.228 13.999 -19.844 1.00 22.13 108 GLU A CA 1
ATOM 661 C C . GLU A 1 108 ? -68.849 12.996 -20.837 1.00 26.86 108 GLU A C 1
ATOM 662 O O . GLU A 1 108 ? -69.505 13.388 -21.802 1.00 26.67 108 GLU A O 1
ATOM 668 N N . LYS A 1 109 ? -68.535 11.701 -20.642 1.00 23.88 109 LYS A N 1
ATOM 669 C CA . LYS A 1 109 ? -68.980 10.600 -21.507 1.00 23.52 109 LYS A CA 1
ATOM 670 C C . LYS A 1 109 ? -69.171 9.316 -20.692 1.00 26.33 109 LYS A C 1
ATOM 671 O O . LYS A 1 109 ? -68.845 9.277 -19.506 1.00 25.28 109 LYS A O 1
ATOM 677 N N . ARG A 1 110 ? -69.643 8.250 -21.359 1.00 22.79 110 ARG A N 1
ATOM 678 C CA . ARG A 1 110 ? -69.746 6.918 -20.768 1.00 22.17 110 ARG A CA 1
ATOM 679 C C . ARG A 1 110 ? -68.475 6.183 -21.193 1.00 24.43 110 ARG A C 1
ATOM 680 O O . ARG A 1 110 ? -68.219 6.070 -22.392 1.00 23.91 110 ARG A O 1
ATOM 688 N N . PHE A 1 111 ? -67.687 5.697 -20.225 1.00 19.86 111 PHE A N 1
ATOM 689 C CA . PHE A 1 111 ? -66.472 4.926 -20.484 1.00 19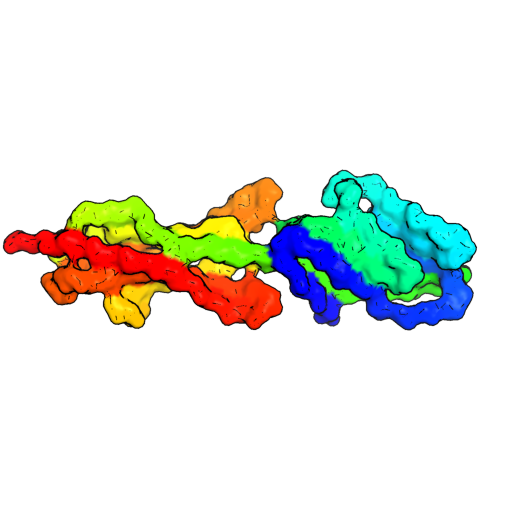.13 111 PHE A CA 1
ATOM 690 C C . PHE A 1 111 ? -66.765 3.480 -20.140 1.00 22.94 111 PHE A C 1
ATOM 691 O O . PHE A 1 111 ? -67.498 3.233 -19.188 1.00 22.56 111 PHE A O 1
ATOM 699 N N . VAL A 1 112 ? -66.198 2.529 -20.892 1.00 19.90 112 VAL A N 1
ATOM 700 C CA . VAL A 1 112 ? -66.430 1.102 -20.647 1.00 19.48 112 VAL A CA 1
ATOM 701 C C . VAL A 1 112 ? -65.106 0.368 -20.528 1.00 23.71 112 VAL A C 1
ATOM 702 O O . VAL A 1 112 ? -64.254 0.515 -21.399 1.00 22.81 112 VAL A O 1
ATOM 706 N N . CYS A 1 113 ? -64.951 -0.440 -19.464 1.00 21.38 113 CYS A N 1
ATOM 707 C CA . CYS A 1 113 ? -63.773 -1.281 -19.246 1.00 21.96 113 CYS A CA 1
ATOM 708 C C . CYS A 1 113 ? -64.131 -2.644 -19.793 1.00 25.65 113 CYS A C 1
ATOM 709 O O . CYS A 1 113 ? -65.158 -3.190 -19.395 1.00 24.19 113 CYS A O 1
ATOM 712 N N . MET A 1 114 ? -63.299 -3.198 -20.681 1.00 23.17 114 MET A N 1
ATOM 713 C CA . MET A 1 114 ? -63.527 -4.508 -21.280 1.00 23.79 114 MET A CA 1
ATOM 714 C C . MET A 1 114 ? -62.387 -5.436 -20.898 1.00 27.01 114 MET A C 1
ATOM 715 O O . MET A 1 114 ? -61.254 -5.161 -21.275 1.00 26.12 114 MET A O 1
ATOM 720 N N . LEU A 1 115 ? -62.670 -6.514 -20.144 1.00 23.91 115 LEU A N 1
ATOM 721 C CA . LEU A 1 115 ? -61.664 -7.510 -19.766 1.00 23.85 115 LEU A CA 1
ATOM 722 C C . LEU A 1 115 ? -61.914 -8.746 -20.618 1.00 28.16 115 LEU A C 1
ATOM 723 O O . LEU A 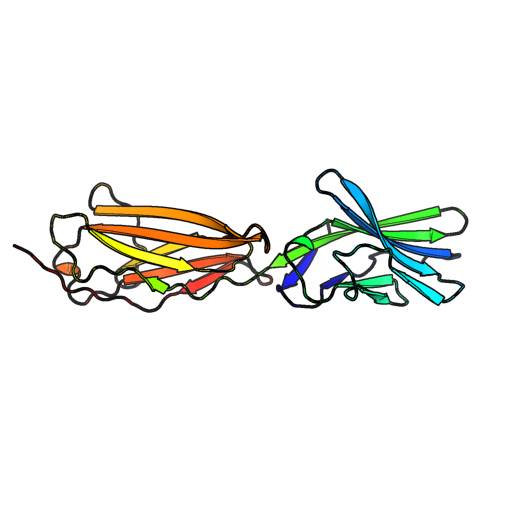1 115 ? -63.052 -9.205 -20.709 1.00 26.52 115 LEU A O 1
ATOM 728 N N . VAL A 1 116 ? -60.857 -9.261 -21.265 1.00 26.23 116 VAL A N 1
ATOM 729 C CA . VAL A 1 116 ? -60.952 -10.372 -22.210 1.00 26.55 116 VAL A CA 1
ATOM 730 C C . VAL A 1 116 ? -60.151 -11.596 -21.756 1.00 30.45 116 VAL A C 1
ATOM 731 O O . VAL A 1 116 ? -58.953 -11.485 -21.497 1.00 29.49 116 VAL A O 1
ATOM 735 N N . THR A 1 117 ? -60.814 -12.768 -21.708 1.00 27.50 117 THR A N 1
ATOM 736 C CA . THR A 1 117 ? -60.197 -14.052 -21.366 1.00 27.26 117 THR A CA 1
ATOM 737 C C . THR A 1 117 ? -60.143 -14.884 -22.653 1.00 31.00 117 THR A C 1
ATOM 738 O O . THR A 1 117 ? -60.652 -14.439 -23.682 1.00 30.28 117 THR A O 1
ATOM 742 N N . GLU A 1 118 ? -59.555 -16.096 -22.594 1.00 27.65 118 GLU A N 1
ATOM 743 C CA . GLU A 1 118 ? -59.461 -16.989 -23.765 1.00 27.65 118 GLU A CA 1
ATOM 744 C C . GLU A 1 118 ? -60.818 -17.325 -24.415 1.00 31.18 118 GLU A C 1
ATOM 745 O O . GLU A 1 118 ? -60.832 -17.620 -25.609 1.00 30.98 118 GLU A O 1
ATOM 751 N N . ASP A 1 119 ? -61.937 -17.300 -23.654 1.00 27.39 119 ASP A N 1
ATOM 752 C CA . ASP A 1 119 ? -63.260 -17.631 -24.196 1.00 27.23 119 ASP A CA 1
ATOM 753 C C . ASP A 1 119 ? -64.412 -16.732 -23.682 1.00 29.73 119 ASP A C 1
ATOM 754 O O . ASP A 1 119 ? -65.568 -17.159 -23.725 1.00 29.14 119 ASP A O 1
ATOM 759 N N . ASN A 1 120 ? -64.123 -15.507 -23.201 1.00 25.21 120 ASN A N 1
ATOM 760 C CA . ASN A 1 120 ? -65.196 -14.634 -22.705 1.00 24.48 120 ASN A CA 1
ATOM 761 C C . ASN A 1 120 ? -64.795 -13.162 -22.671 1.00 28.40 120 ASN A C 1
ATOM 762 O O . ASN A 1 120 ? -63.607 -12.835 -22.666 1.00 27.78 120 ASN A O 1
ATOM 767 N N . VAL A 1 121 ? -65.807 -12.281 -22.653 1.00 25.00 121 VAL A N 1
ATOM 768 C CA . VAL A 1 121 ? -65.637 -10.829 -22.570 1.00 24.74 121 VAL A CA 1
ATOM 769 C C . VAL A 1 121 ? -66.529 -10.330 -21.440 1.00 27.58 121 VAL A C 1
ATOM 770 O O . VAL A 1 121 ? -67.688 -10.732 -21.351 1.00 26.65 121 VAL A O 1
ATOM 774 N N . PHE A 1 122 ? -65.986 -9.454 -20.589 1.00 23.67 122 PHE A N 1
ATOM 775 C CA . PHE A 1 122 ? -66.695 -8.852 -19.463 1.00 23.47 122 PHE A CA 1
ATOM 776 C C . PHE A 1 122 ? -66.629 -7.338 -19.650 1.00 25.99 122 PHE A C 1
ATOM 777 O O . PHE A 1 122 ? -65.553 -6.834 -19.951 1.00 24.81 122 PHE A O 1
ATOM 785 N N . GLU A 1 123 ? -67.771 -6.627 -19.526 1.00 22.18 123 GLU A N 1
ATOM 786 C CA . GLU A 1 123 ? -67.846 -5.171 -19.710 1.00 21.95 123 GLU A CA 1
ATOM 787 C C . GLU A 1 123 ? -68.500 -4.491 -18.513 1.00 26.29 123 GLU A C 1
ATOM 788 O O . GLU A 1 123 ? -69.476 -5.013 -17.981 1.00 25.78 123 GLU A O 1
ATOM 794 N N . ALA A 1 124 ? -68.006 -3.297 -18.132 1.00 23.37 124 ALA A N 1
ATOM 795 C CA . ALA A 1 124 ? -68.576 -2.515 -17.027 1.00 23.47 124 ALA A CA 1
ATOM 796 C C . ALA A 1 124 ? -68.524 -1.030 -17.377 1.00 27.54 124 ALA A C 1
ATOM 797 O O . ALA A 1 124 ? -67.425 -0.509 -17.573 1.00 26.63 124 ALA A O 1
ATOM 799 N N . PRO A 1 125 ? -69.675 -0.327 -17.451 1.00 24.73 125 PRO A N 1
ATOM 800 C CA . PRO A 1 125 ? -69.636 1.100 -17.791 1.00 24.89 125 PRO A CA 1
ATOM 801 C C . PRO A 1 125 ? -69.450 2.013 -16.581 1.00 29.58 125 PRO A C 1
ATOM 802 O O . PRO A 1 125 ? -69.779 1.633 -15.457 1.00 28.99 125 PRO A O 1
ATOM 806 N N . THR A 1 126 ? -68.926 3.225 -16.824 1.00 26.75 126 THR A N 1
ATOM 807 C CA . THR A 1 126 ? -68.770 4.275 -15.811 1.00 26.64 126 THR A CA 1
ATOM 808 C C . THR A 1 126 ? -69.081 5.614 -16.465 1.00 30.29 126 THR A C 1
ATOM 809 O O . THR A 1 126 ? -68.438 5.970 -17.453 1.00 29.48 126 THR A O 1
ATOM 813 N N . ILE A 1 127 ? -70.040 6.362 -15.898 1.00 27.34 127 ILE A N 1
ATOM 814 C CA . ILE A 1 127 ? -70.421 7.683 -16.390 1.00 27.06 127 ILE A CA 1
ATOM 815 C C . ILE A 1 127 ? -69.457 8.690 -15.768 1.00 28.56 127 ILE A C 1
ATOM 816 O O . ILE A 1 127 ? -69.244 8.653 -14.561 1.00 28.13 127 ILE A O 1
ATOM 821 N N . VAL A 1 128 ? -68.890 9.593 -16.572 1.00 23.89 128 VAL A N 1
ATOM 822 C CA . VAL A 1 128 ? -68.012 10.641 -16.054 1.00 22.57 128 VAL A CA 1
ATOM 823 C C . VAL A 1 128 ? -68.755 11.963 -16.174 1.00 24.14 128 VAL A C 1
ATOM 824 O O . VAL A 1 128 ? -69.336 12.239 -17.219 1.00 22.90 128 VAL A O 1
ATOM 828 N N . LYS A 1 129 ? -68.761 12.755 -15.095 1.00 20.22 129 LYS A N 1
ATOM 829 C CA . LYS A 1 129 ? -69.361 14.085 -15.059 1.00 19.66 129 LYS A CA 1
ATOM 830 C C . LYS A 1 129 ? -68.252 15.051 -14.664 1.00 22.38 129 LYS A C 1
ATOM 831 O O . LYS A 1 129 ? -67.501 14.763 -13.730 1.00 21.93 129 LYS A O 1
ATOM 837 N N . VAL A 1 130 ? -68.116 16.165 -15.395 1.00 18.44 130 VAL A N 1
ATOM 838 C CA . VAL A 1 130 ? -67.093 17.174 -15.123 1.00 17.99 130 VAL A CA 1
ATOM 839 C C . VAL A 1 130 ? -67.783 18.451 -14.657 1.00 20.76 130 VAL A C 1
ATOM 840 O O . VAL A 1 130 ? -68.845 18.795 -15.174 1.00 20.73 130 VAL A O 1
ATOM 844 N N . PHE A 1 131 ? -67.183 19.143 -13.679 1.00 16.56 131 PHE A N 1
ATOM 845 C CA . PHE A 1 131 ? -67.746 20.358 -13.101 1.00 16.28 131 PHE A CA 1
ATOM 846 C C . PHE A 1 131 ? -66.721 21.480 -13.054 1.00 19.86 131 PHE A C 1
ATOM 847 O O . PHE A 1 131 ? -65.606 21.266 -12.576 1.00 19.74 131 PHE A O 1
ATOM 855 N N . LYS A 1 132 ? -67.096 22.679 -13.532 1.00 16.16 132 LYS A N 1
ATOM 856 C CA . LYS A 1 132 ? -66.244 23.863 -13.446 1.00 15.55 132 LYS A CA 1
ATOM 857 C C . LYS A 1 132 ? -67.021 24.920 -12.676 1.00 18.78 132 LYS A C 1
ATOM 858 O O . LYS A 1 132 ? -68.125 25.288 -13.073 1.00 17.09 132 LYS A O 1
ATOM 864 N N . GLN A 1 133 ? -66.446 25.402 -11.574 1.00 15.90 133 GLN A N 1
ATOM 865 C CA . GLN A 1 133 ? -67.103 26.379 -10.714 1.00 15.82 133 GLN A CA 1
ATOM 866 C C . GLN A 1 133 ? -67.317 27.720 -11.431 1.00 20.07 133 GLN A C 1
ATOM 867 O O . GLN A 1 133 ? -66.370 28.244 -12.021 1.00 19.55 133 GLN A O 1
ATOM 873 N N . PRO A 1 134 ? -68.540 28.295 -11.382 1.00 17.27 134 PRO A N 1
ATOM 874 C CA . PRO A 1 134 ? -68.757 29.612 -12.006 1.00 17.08 134 PRO A CA 1
ATOM 875 C C . PRO A 1 134 ? -67.953 30.700 -11.304 1.00 20.36 134 PRO A C 1
ATOM 876 O O . PRO A 1 134 ? -67.734 30.608 -10.098 1.00 19.12 134 PRO A O 1
ATOM 880 N N . SER A 1 135 ? -67.561 31.750 -12.032 1.00 17.73 135 SER A N 1
ATOM 881 C CA . SER A 1 135 ? -66.814 32.846 -11.415 1.00 17.37 135 SER A CA 1
ATOM 882 C C . SER A 1 135 ? -67.713 33.615 -10.438 1.00 21.35 135 SER A C 1
ATOM 883 O O . SER A 1 135 ? -68.940 33.604 -10.587 1.00 20.81 135 SER A O 1
ATOM 886 N N . LYS A 1 136 ? -67.102 34.263 -9.429 1.00 17.87 136 LYS A N 1
ATOM 887 C CA . LYS A 1 136 ? -67.829 35.077 -8.452 1.00 17.41 136 LYS A CA 1
ATOM 888 C C . LYS A 1 136 ? -68.598 36.124 -9.250 1.00 20.60 136 LYS A C 1
ATOM 889 O O . LYS A 1 136 ? -67.967 36.830 -10.038 1.00 19.45 136 LYS A O 1
ATOM 895 N N . PRO A 1 137 ? -69.940 36.219 -9.145 1.00 18.01 137 PRO A N 1
ATOM 896 C CA . PRO A 1 137 ? -70.654 37.182 -9.993 1.00 18.16 137 PRO A CA 1
ATOM 897 C C . PRO A 1 137 ? -70.284 38.638 -9.744 1.00 22.60 137 PRO A C 1
ATOM 898 O O . PRO A 1 137 ? -69.885 38.993 -8.637 1.00 21.80 137 PRO A O 1
ATOM 902 N N . GLU A 1 138 ? -70.368 39.462 -10.793 1.00 20.68 138 GLU A N 1
ATOM 903 C CA . GLU A 1 138 ? -70.062 40.890 -10.716 1.00 21.00 138 GLU A CA 1
ATOM 904 C C . GLU A 1 138 ? -71.154 41.694 -11.398 1.00 24.90 138 GLU A C 1
ATOM 905 O O . GLU A 1 138 ? -71.617 41.301 -12.467 1.00 24.33 138 GLU A O 1
ATOM 911 N N . ILE A 1 139 ? -71.559 42.822 -10.791 1.00 21.59 139 ILE A N 1
ATOM 912 C CA . ILE A 1 139 ? -72.546 43.722 -11.379 1.00 21.11 139 ILE A CA 1
ATOM 913 C C . ILE A 1 139 ? -71.732 44.706 -12.228 1.00 26.27 139 ILE A C 1
ATOM 914 O O . ILE A 1 139 ? -70.978 45.504 -11.674 1.00 26.10 139 ILE A O 1
ATOM 919 N N . VAL A 1 140 ? -71.868 44.628 -13.558 1.00 24.36 140 VAL A N 1
ATOM 920 C CA . VAL A 1 140 ? -71.132 45.477 -14.503 1.00 24.88 140 VAL A CA 1
ATOM 921 C C . VAL A 1 140 ? -72.109 46.303 -15.336 1.00 30.04 140 VAL A C 1
ATOM 922 O O . VAL A 1 140 ? -73.316 46.084 -15.248 1.00 29.46 140 VAL A O 1
ATOM 926 N N . SER A 1 141 ? -71.587 47.264 -16.132 1.00 28.34 141 SER A N 1
ATOM 927 C CA . SER A 1 141 ? -72.395 48.166 -16.967 1.00 28.81 141 SER A CA 1
ATOM 928 C C . SER A 1 141 ? -73.469 48.840 -16.098 1.00 32.82 141 SER A C 1
ATOM 929 O O . S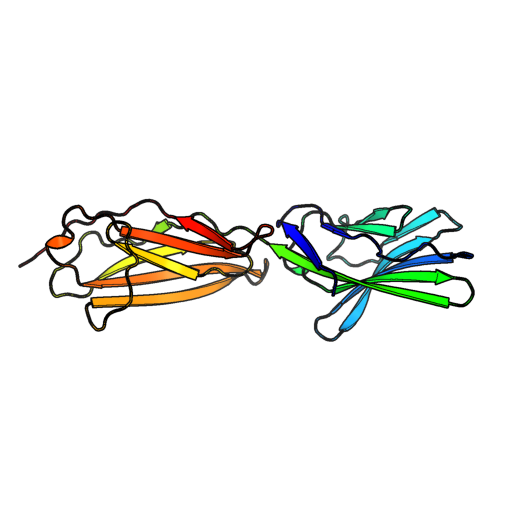ER A 1 141 ? -74.644 48.882 -16.461 1.00 31.78 141 SER A O 1
ATOM 932 N N . LYS A 1 142 ? -73.047 49.325 -14.923 1.00 30.54 142 LYS A N 1
ATOM 933 C CA . LYS A 1 142 ? -73.939 49.924 -13.938 1.00 31.24 142 LYS A CA 1
ATOM 934 C C . LYS A 1 142 ? -74.456 51.289 -14.355 1.00 37.70 142 LYS A C 1
ATOM 935 O O . LYS A 1 142 ? -73.750 52.043 -15.025 1.00 37.58 142 LYS A O 1
ATOM 941 N N . ALA A 1 143 ? -75.688 51.613 -13.936 1.00 35.66 143 ALA A N 1
ATOM 942 C CA . ALA A 1 143 ? -76.277 52.927 -14.185 1.00 36.14 143 ALA A CA 1
ATOM 943 C C . ALA A 1 143 ? -75.558 53.921 -13.290 1.00 41.25 143 ALA A C 1
ATOM 944 O O . ALA A 1 143 ? -75.244 53.582 -12.147 1.00 40.62 143 ALA A O 1
ATOM 946 N N . LEU A 1 144 ? -75.287 55.136 -13.790 1.00 39.48 144 LEU A N 1
ATOM 947 C CA . LEU A 1 144 ? -74.656 56.170 -12.963 1.00 39.89 144 LEU A CA 1
ATOM 948 C C . LEU A 1 144 ? -75.665 56.667 -11.919 1.00 43.76 144 LEU A C 1
ATOM 949 O O . LEU A 1 144 ? -75.262 57.088 -10.837 1.00 43.53 144 LEU A O 1
ATOM 954 N N . PHE A 1 145 ? -76.973 56.579 -12.232 1.00 40.60 145 PHE A N 1
ATOM 955 C CA . PHE A 1 145 ? -78.049 56.950 -11.315 1.00 40.45 145 PHE A CA 1
ATOM 956 C C . PHE A 1 145 ? -79.372 56.294 -11.736 1.00 43.92 145 PHE A C 1
ATOM 957 O O . PHE A 1 145 ? -79.589 56.063 -12.926 1.00 43.60 145 PHE A O 1
ATOM 965 N N . LEU A 1 146 ? -80.255 56.017 -10.762 1.00 40.39 146 LEU A N 1
ATOM 966 C CA . LEU A 1 146 ? -81.583 55.447 -11.011 1.00 40.16 146 LEU A CA 1
ATOM 967 C C . LEU A 1 146 ? -82.616 56.587 -10.942 1.00 44.88 146 LEU A C 1
ATOM 968 O O . LEU A 1 146 ? -82.420 57.538 -10.185 1.00 44.50 146 LEU A O 1
ATOM 973 N N . GLU A 1 147 ? -83.698 56.495 -11.741 1.00 42.45 147 GLU A N 1
ATOM 974 C CA . GLU A 1 147 ? -84.750 57.519 -11.825 1.00 42.70 147 GLU A CA 1
ATOM 975 C C . GLU A 1 147 ? -86.087 56.990 -11.315 1.00 47.16 147 GLU A C 1
ATOM 976 O O . GLU A 1 147 ? -86.518 55.923 -11.752 1.00 46.61 147 GLU A O 1
ATOM 982 N N . THR A 1 148 ? -86.768 57.750 -10.430 1.00 44.38 148 THR A N 1
ATOM 983 C CA . THR A 1 148 ? -88.079 57.350 -9.905 1.00 44.35 148 THR A CA 1
ATOM 984 C C . THR A 1 148 ? -89.130 57.475 -11.008 1.00 48.97 148 THR A C 1
ATOM 985 O O . THR A 1 148 ? -89.006 58.348 -11.868 1.00 48.86 148 THR A O 1
ATOM 989 N N . GLU A 1 149 ? -90.140 56.578 -11.000 1.00 45.89 149 GLU A N 1
ATOM 990 C CA . GLU A 1 149 ? -91.221 56.514 -11.997 1.00 45.96 149 GLU A CA 1
ATOM 991 C C . GLU A 1 149 ? -90.698 56.316 -13.448 1.00 49.98 149 GLU A C 1
ATOM 992 O O . GLU A 1 149 ? -91.357 56.726 -14.408 1.00 49.99 149 GLU A O 1
ATOM 994 N N . GLN A 1 150 ? -89.523 55.669 -13.597 1.00 45.96 150 GLN A N 1
ATOM 995 C CA . GLN A 1 150 ? -88.902 55.398 -14.894 1.00 45.32 150 GLN A CA 1
ATOM 996 C C . GLN A 1 150 ? -88.075 54.108 -14.800 1.00 47.67 150 GLN A C 1
ATOM 997 O O . GLN A 1 150 ? -87.202 54.008 -13.938 1.00 46.96 150 GLN A O 1
ATOM 1003 N N . LEU A 1 151 ? -88.354 53.125 -15.673 1.00 43.51 151 LEU A N 1
ATOM 1004 C CA . LEU A 1 151 ? -87.634 51.848 -15.686 1.00 42.80 151 LEU A CA 1
ATOM 1005 C C . LEU A 1 151 ? -86.251 52.064 -16.323 1.00 44.92 151 LEU A C 1
ATOM 1006 O O . LEU A 1 151 ? -86.177 52.488 -17.475 1.00 45.08 151 LEU A O 1
ATOM 1011 N N . LYS A 1 152 ? -85.166 51.816 -15.559 1.00 39.47 152 LYS A N 1
ATOM 1012 C CA . LYS A 1 152 ? -83.779 52.001 -16.004 1.00 38.30 152 LYS A CA 1
ATOM 1013 C C . LYS A 1 152 ? -82.969 50.708 -15.832 1.00 39.67 152 LYS A C 1
ATOM 1014 O O . LYS A 1 152 ? -83.193 49.969 -14.875 1.00 38.67 152 LYS A O 1
ATOM 1020 N N . LYS A 1 153 ? -82.004 50.458 -16.735 1.00 34.41 153 LYS A N 1
ATOM 1021 C CA . LYS A 1 153 ? -81.104 49.306 -16.648 1.00 33.19 153 LYS A CA 1
ATOM 1022 C C . LYS A 1 153 ? -80.173 49.520 -15.454 1.00 34.46 153 LYS A C 1
ATOM 1023 O O . LYS A 1 153 ? -79.286 50.365 -15.524 1.00 34.50 153 LYS A O 1
ATOM 1029 N N . LEU A 1 154 ? -80.391 48.776 -14.359 1.00 28.57 154 LEU A N 1
ATOM 1030 C CA . LEU A 1 154 ? -79.571 48.880 -13.148 1.00 27.07 154 LEU A CA 1
ATOM 1031 C C . LEU A 1 154 ? -78.147 48.390 -13.414 1.00 29.29 154 LEU A C 1
ATOM 1032 O O . LEU A 1 154 ? -77.186 49.008 -12.956 1.00 28.27 154 LEU A O 1
ATOM 1037 N N . GLY A 1 155 ? -78.037 47.276 -14.128 1.00 25.27 155 GLY A N 1
ATOM 1038 C CA . GLY A 1 155 ? -76.753 46.678 -14.470 1.00 24.39 155 GLY A CA 1
ATOM 1039 C C . GLY A 1 155 ? -76.880 45.247 -14.939 1.00 26.77 155 GLY A C 1
ATOM 1040 O O . GLY A 1 155 ? -77.981 44.693 -14.959 1.00 25.91 155 GLY A O 1
ATOM 1041 N N . ASP A 1 156 ? -75.747 44.651 -15.336 1.00 23.17 156 ASP A N 1
ATOM 1042 C CA . ASP A 1 156 ? -75.672 43.263 -15.783 1.00 22.62 156 ASP A CA 1
ATOM 1043 C C . ASP A 1 156 ? -74.932 42.440 -14.746 1.00 24.76 156 ASP A C 1
ATOM 1044 O O . ASP A 1 156 ? -73.816 42.803 -14.391 1.00 25.15 156 ASP A O 1
ATOM 1049 N N . CYS A 1 157 ? -75.524 41.323 -14.284 1.00 20.05 157 CYS A N 1
ATOM 1050 C CA . CYS A 1 157 ? -74.854 40.412 -13.354 1.00 19.18 157 CYS A CA 1
ATOM 1051 C C . CYS A 1 157 ? -74.237 39.333 -14.226 1.00 22.22 157 CYS A C 1
ATOM 1052 O O . CYS A 1 157 ? -74.981 38.627 -14.905 1.00 21.73 157 CYS A O 1
ATOM 1055 N N . ILE A 1 158 ? -72.899 39.213 -14.238 1.00 18.72 158 ILE A N 1
ATOM 1056 C CA . ILE A 1 158 ? -72.227 38.224 -15.080 1.00 18.61 158 ILE A CA 1
ATOM 1057 C C . ILE A 1 158 ? -71.443 37.233 -14.237 1.00 21.51 158 ILE A C 1
ATOM 1058 O O . ILE A 1 158 ? -70.703 37.638 -13.344 1.00 21.61 158 ILE A O 1
ATOM 1063 N N . SER A 1 159 ? -71.593 35.934 -14.548 1.00 17.00 159 SER A N 1
ATOM 1064 C CA . SER A 1 159 ? -70.849 34.834 -13.938 1.00 16.21 159 SER A CA 1
ATOM 1065 C C . SER A 1 159 ? -70.302 34.010 -15.106 1.00 20.05 159 SER A C 1
ATOM 1066 O O . SER A 1 159 ? -71.088 33.549 -15.936 1.00 19.34 159 SER A O 1
ATOM 1069 N N . GLU A 1 160 ? -68.965 33.875 -15.198 1.00 17.33 160 GLU A N 1
ATOM 1070 C CA . GLU A 1 160 ? -68.282 33.277 -16.344 1.00 17.56 160 GLU A CA 1
ATOM 1071 C C . GLU A 1 160 ? -67.631 31.920 -16.144 1.00 21.44 160 GLU A C 1
ATOM 1072 O O . GLU A 1 160 ? -67.302 31.529 -15.022 1.00 21.06 160 GLU A O 1
ATOM 1078 N N . ASP A 1 161 ? -67.351 31.259 -17.289 1.00 17.55 161 ASP A N 1
ATOM 1079 C CA . ASP A 1 161 ? -66.593 30.010 -17.404 1.00 16.70 161 ASP A CA 1
ATOM 1080 C C . ASP A 1 161 ? -67.084 28.912 -16.457 1.00 19.82 161 ASP A C 1
ATOM 1081 O O . ASP A 1 161 ? -66.295 28.365 -15.688 1.00 19.67 161 ASP A O 1
ATOM 1086 N N . SER A 1 162 ? -68.387 28.599 -16.533 1.00 15.97 162 SER A N 1
ATOM 1087 C CA A SER A 1 162 ? -69.056 27.620 -15.675 0.50 15.78 162 SER A CA 1
ATOM 1088 C CA B SER A 1 162 ? -69.011 27.598 -15.665 0.50 15.83 162 SER A CA 1
ATOM 1089 C C . SER A 1 162 ? -69.456 26.354 -16.418 1.00 20.13 162 SER A C 1
ATOM 1090 O O . SER A 1 162 ? -69.700 26.397 -17.625 1.00 19.26 162 SER A O 1
ATOM 1095 N N . TYR A 1 163 ? -69.601 25.250 -15.680 1.00 17.81 163 TYR A N 1
ATOM 1096 C CA . TYR A 1 163 ? -70.109 24.001 -16.221 1.00 17.48 163 TYR A CA 1
ATOM 1097 C C . TYR A 1 163 ? -70.620 23.107 -15.088 1.00 20.67 163 TYR A C 1
ATOM 1098 O O . TYR A 1 163 ? -69.833 22.748 -14.219 1.00 19.71 163 TYR A O 1
ATOM 1107 N N . PRO A 1 164 ? -71.915 22.732 -15.070 1.00 18.11 164 PRO A N 1
ATOM 1108 C CA . PRO A 1 164 ? -72.987 23.141 -15.995 1.00 17.98 164 PRO A CA 1
ATOM 1109 C C . PRO A 1 164 ? -73.341 24.623 -15.816 1.00 21.33 164 PRO A C 1
ATOM 1110 O O . PRO A 1 164 ? -72.663 25.353 -15.084 1.00 20.60 164 PRO A O 1
ATOM 1114 N N . ASP A 1 165 ? -74.395 25.071 -16.496 1.00 17.65 165 ASP A N 1
ATOM 1115 C CA . ASP A 1 165 ? -74.880 26.452 -16.368 1.00 17.18 165 ASP A CA 1
ATOM 1116 C C . ASP A 1 165 ? -75.465 26.674 -14.962 1.00 21.77 165 ASP A C 1
ATOM 1117 O O . ASP A 1 165 ? -75.813 25.708 -14.282 1.00 21.29 165 ASP A O 1
ATOM 1122 N N . GLY A 1 166 ? -75.553 27.937 -14.553 1.00 19.30 166 GLY A N 1
ATOM 1123 C CA . GLY A 1 166 ? -76.082 28.332 -13.249 1.00 19.38 166 GLY A CA 1
ATOM 1124 C C . GLY A 1 166 ? -77.268 29.270 -13.343 1.00 23.12 166 GLY A C 1
ATOM 1125 O O . GLY A 1 166 ? -77.562 29.804 -14.414 1.00 22.81 166 GLY A O 1
ATOM 1126 N N . ASN A 1 167 ? -77.972 29.456 -12.216 1.00 19.03 167 ASN A N 1
ATOM 1127 C CA . ASN A 1 167 ? -79.143 30.331 -12.120 1.00 18.51 167 ASN A CA 1
ATOM 1128 C C . ASN A 1 167 ? -78.764 31.611 -11.390 1.00 21.18 167 ASN A C 1
ATOM 1129 O O . ASN A 1 167 ? -78.153 31.531 -10.323 1.00 20.25 167 ASN A O 1
ATOM 1134 N N . ILE A 1 168 ? -79.124 32.784 -11.959 1.00 16.80 168 ILE A N 1
ATOM 1135 C CA . ILE A 1 168 ? -78.811 34.089 -11.374 1.00 16.44 168 ILE A CA 1
ATOM 1136 C C . ILE A 1 168 ? -80.018 34.643 -10.612 1.00 20.04 168 ILE A C 1
ATOM 1137 O O . ILE A 1 168 ? -81.117 34.721 -11.160 1.00 19.26 168 ILE A O 1
ATOM 1142 N N . THR A 1 169 ? -79.787 35.066 -9.363 1.00 16.53 169 THR A N 1
ATOM 1143 C CA . THR A 1 169 ? -80.797 35.673 -8.501 1.00 15.92 169 THR A CA 1
ATOM 1144 C C . THR A 1 169 ? -80.332 37.084 -8.187 1.00 19.72 169 THR A C 1
ATOM 1145 O O . THR A 1 169 ? -79.141 37.296 -7.981 1.00 19.18 169 THR A O 1
ATOM 1149 N N . TRP A 1 170 ? -81.266 38.036 -8.147 1.00 16.76 170 TRP A N 1
ATOM 1150 C CA . TRP A 1 170 ? -80.998 39.426 -7.792 1.00 16.94 170 TRP A CA 1
ATOM 1151 C C . TRP A 1 170 ? -81.547 39.665 -6.397 1.00 20.49 170 TRP A C 1
ATOM 1152 O O . TRP A 1 170 ? -82.529 39.023 -6.011 1.00 19.97 170 TRP A O 1
ATOM 1163 N N . TYR A 1 171 ? -80.930 40.593 -5.647 1.00 16.95 171 TYR A N 1
ATOM 1164 C CA . TYR A 1 171 ? -81.380 40.948 -4.300 1.00 16.60 171 TYR A CA 1
ATOM 1165 C C . TYR A 1 171 ? -81.341 42.450 -4.086 1.00 22.17 171 TYR A C 1
ATOM 1166 O O . TYR A 1 171 ? -80.509 43.146 -4.665 1.00 21.40 171 TYR A O 1
ATOM 1175 N N . ARG A 1 172 ? -82.216 42.927 -3.203 1.00 20.41 172 ARG A N 1
ATOM 1176 C CA . ARG A 1 172 ? -82.294 44.319 -2.771 1.00 20.84 172 ARG A CA 1
ATOM 1177 C C . ARG A 1 172 ? -82.264 44.264 -1.246 1.00 25.80 172 ARG A C 1
ATOM 1178 O O . ARG A 1 172 ? -83.178 43.695 -0.649 1.00 24.48 172 ARG A O 1
ATOM 1186 N N . ASN A 1 173 ? -81.196 44.797 -0.626 1.00 24.12 173 ASN A N 1
ATOM 1187 C CA . ASN A 1 173 ? -81.015 44.786 0.828 1.00 24.65 173 ASN A CA 1
ATOM 1188 C C . ASN A 1 173 ? -81.020 43.343 1.393 1.00 29.11 173 ASN A C 1
ATOM 1189 O O . ASN A 1 173 ? -81.659 43.061 2.408 1.00 28.51 173 ASN A O 1
ATOM 1194 N N . GLY A 1 174 ? -80.324 42.443 0.701 1.00 25.50 174 GLY A N 1
ATOM 1195 C CA . GLY A 1 174 ? -80.212 41.045 1.099 1.00 25.48 174 GLY A CA 1
ATOM 1196 C C . GLY A 1 174 ? -81.476 40.209 1.012 1.00 29.85 174 GLY A C 1
ATOM 1197 O O . GLY A 1 174 ? -81.514 39.121 1.584 1.00 30.55 174 GLY A O 1
ATOM 1198 N N . LYS A 1 175 ? -82.506 40.675 0.284 1.00 25.96 175 LYS A N 1
ATOM 1199 C CA . LYS A 1 175 ? -83.781 39.970 0.124 1.00 25.92 175 LYS A CA 1
ATOM 1200 C C . LYS A 1 175 ? -84.023 39.741 -1.371 1.00 29.11 175 LYS A C 1
ATOM 1201 O O . LYS A 1 175 ? -83.814 40.664 -2.155 1.00 28.00 175 LYS A O 1
ATOM 1207 N N . VAL A 1 176 ? -84.446 38.520 -1.770 1.00 26.13 176 VAL A N 1
ATOM 1208 C CA . VAL A 1 176 ? -84.656 38.175 -3.190 1.00 26.20 176 VAL A CA 1
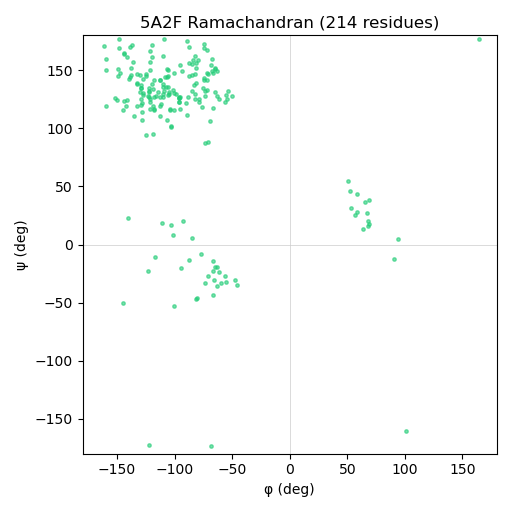ATOM 1209 C C . VAL A 1 176 ? -85.583 39.186 -3.878 1.00 30.85 176 VAL A C 1
ATOM 1210 O O . VAL A 1 176 ? -86.634 39.534 -3.339 1.00 30.37 176 VAL A O 1
ATOM 1214 N N . LEU A 1 177 ? -85.167 39.658 -5.063 1.00 28.14 177 LEU A N 1
ATOM 1215 C CA . LEU A 1 177 ? -85.891 40.635 -5.870 1.00 28.60 177 LEU A CA 1
ATOM 1216 C C . LEU A 1 177 ? -86.581 39.887 -7.022 1.00 33.67 177 LEU A C 1
ATOM 1217 O O . LEU A 1 177 ? -85.919 39.476 -7.975 1.00 33.13 177 LEU A O 1
ATOM 1222 N N . HIS A 1 178 ? -87.899 39.637 -6.886 1.00 31.40 178 HIS A N 1
ATOM 1223 C CA . HIS A 1 178 ? -88.692 38.911 -7.889 1.00 31.94 178 HIS A CA 1
ATOM 1224 C C . HIS A 1 178 ? -89.179 39.820 -9.008 1.00 37.37 178 HIS A C 1
ATOM 1225 O O . HIS A 1 178 ? -89.319 41.023 -8.783 1.00 36.86 178 HIS A O 1
ATOM 1232 N N . PRO A 1 179 ? -89.538 39.272 -10.194 1.00 35.34 179 PRO A N 1
ATOM 1233 C CA . PRO A 1 179 ? -90.063 40.141 -11.258 1.00 35.60 179 PRO A CA 1
ATOM 1234 C C . PRO A 1 179 ? -91.429 40.737 -10.914 1.00 40.71 179 PRO A C 1
ATOM 1235 O O . PRO A 1 179 ? -92.214 40.125 -10.189 1.00 40.37 179 PRO A O 1
ATOM 1239 N N . LEU A 1 180 ? -91.692 41.942 -11.420 1.00 38.24 180 LEU A N 1
ATOM 1240 C CA . LEU A 1 180 ? -92.939 42.668 -11.183 1.00 38.67 180 LEU A CA 1
ATOM 1241 C C . LEU A 1 180 ? -93.184 43.563 -12.392 1.00 43.22 180 LEU A C 1
ATOM 1242 O O . LEU A 1 180 ? -92.289 44.319 -12.771 1.00 42.75 180 LEU A O 1
ATOM 1247 N N . GLU A 1 181 ? -94.375 43.457 -13.010 1.00 40.46 181 GLU A N 1
ATOM 1248 C CA . GLU A 1 181 ? -94.726 44.215 -14.218 1.00 40.47 181 GLU A CA 1
ATOM 1249 C C . GLU A 1 181 ? -94.543 45.727 -14.043 1.00 43.72 181 GLU A C 1
ATOM 1250 O O . GLU A 1 181 ? -95.076 46.306 -13.098 1.00 43.49 181 GLU A O 1
ATOM 1256 N N . GLY A 1 182 ? -93.761 46.331 -14.939 1.00 39.52 182 GLY A N 1
ATOM 1257 C CA . GLY A 1 182 ? -93.469 47.760 -14.923 1.00 38.94 182 GLY A CA 1
ATOM 1258 C C . GLY A 1 182 ? -92.616 48.242 -13.762 1.00 41.46 182 GLY A C 1
ATOM 1259 O O . GLY A 1 182 ? -92.618 49.440 -13.471 1.00 41.47 182 GLY A O 1
ATOM 1260 N N . ALA A 1 183 ? -91.866 47.334 -13.098 1.00 36.18 183 ALA A N 1
ATOM 1261 C CA . ALA A 1 183 ? -91.030 47.690 -11.944 1.00 35.08 183 ALA A CA 1
ATOM 1262 C C . ALA A 1 183 ? -89.722 46.896 -11.861 1.00 36.44 183 ALA A C 1
ATOM 1263 O O . ALA A 1 183 ? -88.672 47.497 -11.653 1.00 35.15 183 ALA A O 1
ATOM 1265 N N . VAL A 1 184 ? -89.793 45.559 -11.961 1.00 32.16 184 VAL A N 1
ATOM 1266 C CA . VAL A 1 184 ? -88.627 44.675 -11.932 1.00 31.46 184 VAL A CA 1
ATOM 1267 C C . VAL A 1 184 ? -88.719 43.762 -13.155 1.00 34.12 184 VAL A C 1
ATOM 1268 O O . VAL A 1 184 ? -89.568 42.872 -13.184 1.00 33.77 184 VAL A O 1
ATOM 1272 N N . VAL A 1 185 ? -87.867 43.998 -14.164 1.00 29.86 185 VAL A N 1
ATOM 1273 C CA . VAL A 1 185 ? -87.825 43.198 -15.390 1.00 29.68 185 VAL A CA 1
ATOM 1274 C C . VAL A 1 185 ? -86.429 42.573 -15.463 1.00 32.11 185 VAL A C 1
ATOM 1275 O O . VAL A 1 185 ? -85.436 43.301 -15.486 1.00 30.95 185 VAL A O 1
ATOM 1279 N N . ILE A 1 186 ? -86.358 41.230 -15.455 1.00 28.75 186 ILE A N 1
ATOM 1280 C CA . ILE A 1 186 ? -85.098 40.484 -15.483 1.00 28.41 186 ILE A CA 1
ATOM 1281 C C . ILE A 1 186 ? -84.982 39.750 -16.823 1.00 31.78 186 ILE A C 1
ATOM 1282 O O . ILE A 1 186 ? -85.857 38.951 -17.151 1.00 31.46 186 ILE A O 1
ATOM 1287 N N . ILE A 1 187 ? -83.914 40.040 -17.599 1.00 28.27 187 ILE A N 1
ATOM 1288 C CA . ILE A 1 187 ? -83.656 39.425 -18.906 1.00 28.05 187 ILE A CA 1
ATOM 1289 C C . ILE A 1 187 ? -82.407 38.553 -18.757 1.00 30.19 187 ILE A C 1
ATOM 1290 O O . ILE A 1 187 ? -81.312 39.084 -18.576 1.00 29.34 187 ILE A O 1
ATOM 1295 N N . PHE A 1 188 ? -82.579 37.221 -18.821 1.00 25.86 188 PHE A N 1
ATOM 1296 C CA . PHE A 1 188 ? -81.504 36.247 -18.641 1.00 25.02 188 PHE A CA 1
ATOM 1297 C C . PHE A 1 188 ? -81.060 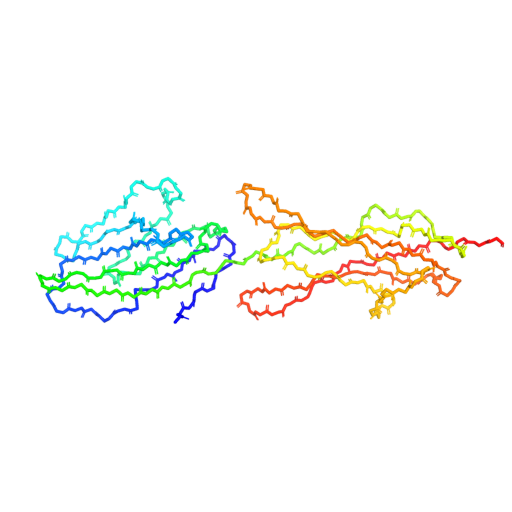35.605 -19.948 1.00 28.50 188 PHE A C 1
ATOM 1298 O O . PHE A 1 188 ? -81.888 35.310 -20.806 1.00 28.15 188 PHE A O 1
ATOM 1306 N N . LYS A 1 189 ? -79.754 35.315 -20.054 1.00 24.49 189 LYS A N 1
ATOM 1307 C CA . LYS A 1 189 ? -79.190 34.588 -21.184 1.00 23.67 189 LYS A CA 1
ATOM 1308 C C . LYS A 1 189 ? -77.976 33.773 -20.736 1.00 26.23 189 LYS A C 1
ATOM 1309 O O . LYS A 1 189 ? -77.235 34.206 -19.854 1.00 26.05 189 LYS A O 1
ATOM 1315 N N . LYS A 1 190 ? -77.791 32.594 -21.332 1.00 21.63 190 LYS A N 1
ATOM 1316 C CA . LYS A 1 190 ? -76.638 31.731 -21.086 1.00 20.98 190 LYS A CA 1
ATOM 1317 C C . LYS A 1 190 ? -75.976 31.497 -22.441 1.00 24.38 190 LYS A C 1
ATOM 1318 O O . LYS A 1 190 ? -76.669 31.178 -23.409 1.00 24.24 190 LYS A O 1
ATOM 1324 N N . GLU A 1 191 ? -74.662 31.752 -22.530 1.00 20.11 191 GLU A N 1
ATOM 1325 C CA . GLU A 1 191 ? -73.891 31.608 -23.765 1.00 19.72 191 GLU A CA 1
ATOM 1326 C C . GLU A 1 191 ? -72.792 30.590 -23.549 1.00 23.37 191 GLU A C 1
ATOM 1327 O O . GLU A 1 191 ? -72.148 30.608 -22.504 1.00 23.35 191 GLU A O 1
ATOM 1333 N N . MET A 1 192 ? -72.568 29.715 -24.535 1.00 19.48 192 MET A N 1
ATOM 1334 C CA . MET A 1 192 ? -71.543 28.678 -24.459 1.00 19.17 192 MET A CA 1
ATOM 1335 C C . MET A 1 192 ? -70.375 29.005 -25.377 1.00 22.70 192 MET A C 1
ATOM 1336 O O . MET A 1 192 ? -70.588 29.341 -26.538 1.00 22.20 192 MET A O 1
ATOM 1341 N N . ASP A 1 193 ? -69.142 28.827 -24.887 1.00 18.98 193 ASP A N 1
ATOM 1342 C CA . ASP A 1 193 ? -67.951 28.989 -25.716 1.00 18.34 193 ASP A CA 1
ATOM 1343 C C . ASP A 1 193 ? -67.867 27.685 -26.526 1.00 21.81 193 ASP A C 1
ATOM 1344 O O . ASP A 1 193 ? -67.884 26.611 -25.930 1.00 21.48 193 ASP A O 1
ATOM 1349 N N . PRO A 1 194 ? -67.855 27.737 -27.871 1.00 18.27 194 PRO A N 1
ATOM 1350 C CA . PRO A 1 194 ? -67.840 26.483 -28.651 1.00 18.00 194 PRO A CA 1
ATOM 1351 C C . PRO A 1 194 ? -66.578 25.631 -28.535 1.00 22.22 194 PRO A C 1
ATOM 1352 O O . PRO A 1 194 ? -66.648 24.431 -28.788 1.00 22.12 194 PRO A O 1
ATOM 1356 N N . VAL A 1 195 ? -65.440 26.230 -28.168 1.00 19.15 195 VAL A N 1
ATOM 1357 C CA . VAL A 1 195 ? -64.175 25.508 -28.053 1.00 19.37 195 VAL A CA 1
ATOM 1358 C C . VAL A 1 195 ? -64.071 24.772 -26.712 1.00 22.93 195 VAL A C 1
ATOM 1359 O O . VAL A 1 195 ? -63.684 23.605 -26.698 1.00 22.27 195 VAL A O 1
ATOM 1363 N N . THR A 1 196 ? -64.398 25.447 -25.597 1.00 18.98 196 THR A N 1
ATOM 1364 C CA . THR A 1 196 ? -64.316 24.856 -24.250 1.00 18.64 196 THR A CA 1
ATOM 1365 C C . THR A 1 196 ? -65.632 24.248 -23.754 1.00 22.28 196 THR A C 1
ATOM 1366 O O . THR A 1 196 ? -65.603 23.478 -22.796 1.00 22.17 196 THR A O 1
ATOM 1370 N N . GLN A 1 197 ? -66.782 24.653 -24.337 1.00 17.86 197 GLN A N 1
ATOM 1371 C CA . GLN A 1 197 ? -68.121 24.220 -23.927 1.00 17.49 197 GLN A CA 1
ATOM 1372 C C . GLN A 1 197 ? -68.511 24.787 -22.542 1.00 20.93 197 GLN A C 1
ATOM 1373 O O . GLN A 1 197 ? -69.482 24.316 -21.951 1.00 20.60 197 GLN A O 1
ATOM 1379 N N . LEU A 1 198 ? -67.807 25.838 -22.066 1.00 17.03 198 LEU A N 1
ATOM 1380 C CA . LEU A 1 198 ? -68.097 26.481 -20.782 1.00 16.51 198 LEU A CA 1
ATOM 1381 C C . LEU A 1 198 ? -69.144 27.565 -20.972 1.00 20.92 198 LEU A C 1
ATOM 1382 O O . LEU A 1 198 ? -69.152 28.250 -21.995 1.00 20.33 198 LEU A O 1
ATOM 1387 N N . TYR A 1 199 ? -70.007 27.738 -19.964 1.00 17.80 199 TYR A N 1
ATOM 1388 C CA . TYR A 1 199 ? -71.094 28.708 -19.986 1.00 17.68 199 TYR A CA 1
ATOM 1389 C C . TYR A 1 199 ? -70.726 30.041 -19.347 1.00 21.07 199 TYR A C 1
ATOM 1390 O O . TYR A 1 199 ? -69.967 30.082 -18.380 1.00 19.99 199 TYR A O 1
ATOM 1399 N N . THR A 1 200 ? -71.341 31.118 -19.848 1.00 17.80 200 THR A N 1
ATOM 1400 C CA . THR A 1 200 ? -71.270 32.459 -19.268 1.00 17.37 200 THR A CA 1
ATOM 1401 C C . THR A 1 200 ? -72.720 32.911 -19.135 1.00 20.81 200 THR A C 1
ATOM 1402 O O . THR A 1 200 ? -73.450 32.905 -20.127 1.00 20.05 200 THR A O 1
ATOM 1406 N N . MET A 1 201 ? -73.148 33.236 -17.907 1.00 17.43 201 MET A N 1
ATOM 1407 C CA . MET A 1 201 ? -74.517 33.660 -17.621 1.00 17.16 201 MET A CA 1
ATOM 1408 C C . MET A 1 201 ? -74.552 35.168 -17.467 1.00 21.90 201 MET A C 1
ATOM 1409 O O . MET A 1 201 ? -73.707 35.716 -16.767 1.00 21.33 201 MET A O 1
ATOM 1414 N N . THR A 1 202 ? -75.521 35.834 -18.114 1.00 19.05 202 THR A N 1
ATOM 1415 C CA . THR A 1 202 ? -75.707 37.282 -18.020 1.00 18.88 202 THR A CA 1
ATOM 1416 C C . THR A 1 202 ? -77.169 37.551 -17.684 1.00 23.07 202 THR A C 1
ATOM 1417 O O . THR A 1 202 ? -78.055 37.083 -18.395 1.00 22.76 202 THR A O 1
ATOM 1421 N N . SER A 1 203 ? -77.417 38.296 -16.602 1.00 19.89 203 SER A N 1
ATOM 1422 C CA . SER A 1 203 ? -78.762 38.667 -16.181 1.00 19.49 203 SER A CA 1
ATOM 1423 C C . SER A 1 203 ? -78.837 40.182 -16.148 1.00 24.26 203 SER A C 1
ATOM 1424 O O . SER A 1 203 ? -78.104 40.795 -15.381 1.00 24.29 203 SER A O 1
ATOM 1427 N N . THR A 1 204 ? -79.692 40.784 -16.986 1.00 21.69 204 THR A N 1
ATOM 1428 C CA . THR A 1 204 ? -79.863 42.236 -17.034 1.00 21.96 204 THR A CA 1
ATOM 1429 C C . THR A 1 204 ? -81.060 42.606 -16.173 1.00 26.24 204 THR A C 1
ATOM 1430 O O . THR A 1 204 ? -82.143 42.066 -16.387 1.00 25.80 204 THR A O 1
ATOM 1434 N N . LEU A 1 205 ? -80.874 43.522 -15.216 1.00 23.46 205 LEU A N 1
ATOM 1435 C CA . LEU A 1 205 ? -81.954 43.986 -14.348 1.00 23.81 205 LEU A CA 1
ATOM 1436 C C . LEU A 1 205 ? -82.404 45.376 -14.794 1.00 28.57 205 LEU A C 1
ATOM 1437 O O . LEU A 1 205 ? -81.626 46.327 -14.722 1.00 27.85 205 LEU A O 1
ATOM 1442 N N . GLU A 1 206 ? -83.660 45.479 -15.254 1.00 26.75 206 GLU A N 1
ATOM 1443 C CA . GLU A 1 206 ? -84.307 46.740 -15.627 1.00 27.28 206 GLU A CA 1
ATOM 1444 C C . GLU A 1 206 ? -85.182 47.052 -14.417 1.00 31.44 206 GLU A C 1
ATOM 1445 O O . GLU A 1 206 ? -86.045 46.246 -14.063 1.00 31.08 206 GLU A O 1
ATOM 1451 N N . TYR A 1 207 ? -84.880 48.160 -13.718 1.00 28.32 207 TYR A N 1
ATOM 1452 C CA . TYR A 1 207 ? -85.466 48.488 -12.423 1.00 28.11 207 TYR A CA 1
ATOM 1453 C C . TYR A 1 207 ? -86.057 49.901 -12.287 1.00 32.80 207 TYR A C 1
ATOM 1454 O O . TYR A 1 207 ? -85.402 50.878 -12.652 1.00 32.43 207 TYR A O 1
ATOM 1463 N N . LYS A 1 208 ? -87.273 49.998 -11.695 1.00 29.60 208 LYS A N 1
ATOM 1464 C CA . LYS A 1 208 ? -87.961 51.265 -11.421 1.00 29.40 208 LYS A CA 1
ATOM 1465 C C . LYS A 1 208 ? -87.809 51.554 -9.927 1.00 32.58 208 LYS A C 1
ATOM 1466 O O . LYS A 1 208 ? -88.487 50.948 -9.095 1.00 31.72 208 LYS A O 1
ATOM 1472 N N . THR A 1 209 ? -86.887 52.456 -9.592 1.00 29.17 209 THR A N 1
ATOM 1473 C CA . THR A 1 209 ? -86.565 52.792 -8.206 1.00 29.13 209 THR A CA 1
ATOM 1474 C C . THR A 1 209 ? -87.622 53.654 -7.510 1.00 33.53 209 THR A C 1
ATOM 1475 O O . THR A 1 209 ? -88.532 54.182 -8.145 1.00 32.89 209 THR A O 1
ATOM 1479 N N . THR A 1 210 ? -87.469 53.785 -6.189 1.00 30.40 210 THR A N 1
ATOM 1480 C CA . THR A 1 210 ? -88.266 54.660 -5.325 1.00 30.25 210 THR A CA 1
ATOM 1481 C C . THR A 1 210 ? -87.275 55.298 -4.354 1.00 34.13 210 THR A C 1
ATOM 1482 O O . THR A 1 210 ? -86.129 54.847 -4.276 1.00 33.87 210 THR A O 1
ATOM 1486 N N . LYS A 1 211 ? -87.713 56.301 -3.581 1.00 30.28 211 LYS A N 1
ATOM 1487 C CA . LYS A 1 211 ? -86.839 56.956 -2.602 1.00 29.83 211 LYS A CA 1
ATOM 1488 C C . LYS A 1 211 ? -86.396 56.004 -1.475 1.00 33.04 211 LYS A C 1
ATOM 1489 O O . LYS A 1 211 ? -85.382 56.272 -0.833 1.00 32.45 211 LYS A O 1
ATOM 1495 N N . ALA A 1 212 ? -87.118 54.873 -1.264 1.00 29.78 212 ALA A N 1
ATOM 1496 C CA . ALA A 1 212 ? -86.738 53.839 -0.291 1.00 29.78 212 ALA A CA 1
ATOM 1497 C C . ALA A 1 212 ? -85.393 53.177 -0.643 1.00 33.35 212 ALA A C 1
ATOM 1498 O O . ALA A 1 212 ? -84.770 52.589 0.237 1.00 32.79 212 ALA A O 1
ATOM 1500 N N . ASP A 1 213 ? -84.939 53.292 -1.912 1.00 30.01 213 ASP A N 1
ATOM 1501 C CA . ASP A 1 213 ? -83.666 52.732 -2.368 1.00 29.82 213 ASP A CA 1
ATOM 1502 C C . ASP A 1 213 ? -82.448 53.637 -2.116 1.00 34.84 213 ASP A C 1
ATOM 1503 O O . ASP A 1 213 ? -81.350 53.275 -2.539 1.00 34.11 213 ASP A O 1
ATOM 1508 N N . ILE A 1 214 ? -82.614 54.789 -1.418 1.00 32.31 214 ILE A N 1
ATOM 1509 C CA . ILE A 1 214 ? -81.483 55.662 -1.075 1.00 32.16 214 ILE A CA 1
ATOM 1510 C C . ILE A 1 214 ? -80.569 54.843 -0.148 1.00 35.40 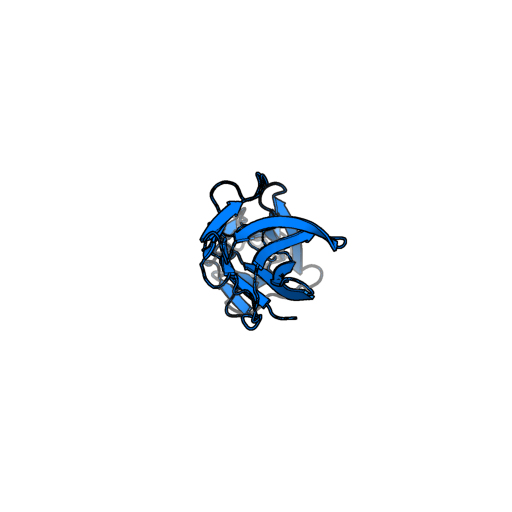214 ILE A C 1
ATOM 1511 O O . ILE A 1 214 ? -81.057 54.264 0.821 1.00 34.31 214 ILE A O 1
ATOM 1516 N N . GLN A 1 215 ? -79.268 54.757 -0.484 1.00 32.36 215 GLN A N 1
ATOM 1517 C CA . GLN A 1 215 ? -78.230 54.011 0.241 1.00 32.38 215 GLN A CA 1
ATOM 1518 C C . GLN A 1 215 ? -78.586 52.512 0.488 1.00 35.39 215 GLN A C 1
ATOM 1519 O O . GLN A 1 215 ? -78.115 51.930 1.467 1.00 35.45 215 GLN A O 1
ATOM 1525 N N . MET A 1 216 ? -79.352 51.878 -0.432 1.00 30.71 216 MET A N 1
ATOM 1526 C CA . MET A 1 216 ? -79.724 50.460 -0.317 1.00 30.04 216 MET A CA 1
ATOM 1527 C C . MET A 1 216 ? -78.824 49.621 -1.234 1.00 30.69 216 MET A C 1
ATOM 1528 O O . MET A 1 216 ? -78.696 49.941 -2.417 1.00 29.88 216 MET A O 1
ATOM 1533 N N . PRO A 1 217 ? -78.220 48.530 -0.725 1.00 25.20 217 PRO A N 1
ATOM 1534 C CA . PRO A 1 217 ? -77.337 47.721 -1.576 1.00 24.18 217 PRO A CA 1
ATOM 1535 C C . PRO A 1 217 ? -78.064 46.709 -2.456 1.00 25.78 217 PRO A C 1
ATOM 1536 O O . PRO A 1 217 ? -78.963 46.019 -1.986 1.00 25.60 217 PRO A O 1
ATOM 1540 N N . PHE A 1 218 ? -77.640 46.597 -3.722 1.00 20.53 218 PHE A N 1
ATOM 1541 C CA . PHE A 1 218 ? -78.153 45.610 -4.667 1.00 19.13 218 PHE A CA 1
ATOM 1542 C C . PHE A 1 218 ? -77.033 44.608 -4.909 1.00 21.16 218 PHE A C 1
ATOM 1543 O O . PHE A 1 218 ? -75.880 45.006 -5.045 1.00 19.80 218 PHE A O 1
ATOM 1551 N N . THR A 1 219 ? -77.356 43.315 -4.898 1.00 17.69 219 THR A N 1
ATOM 1552 C CA . THR A 1 219 ? -76.382 42.247 -5.124 1.00 16.98 219 THR A CA 1
ATOM 1553 C C . THR A 1 219 ? -77.006 41.211 -6.040 1.00 19.93 219 THR A C 1
ATOM 1554 O O . THR A 1 219 ? -78.200 41.268 -6.332 1.00 18.63 219 THR A O 1
ATOM 1558 N N . CYS A 1 220 ? -76.196 40.267 -6.486 1.00 17.68 220 CYS A N 1
ATOM 1559 C CA . CYS A 1 220 ? -76.671 39.137 -7.267 1.00 17.56 220 CYS A CA 1
ATOM 1560 C C . CYS A 1 220 ? -75.859 37.913 -6.889 1.00 19.77 220 CYS A C 1
ATOM 1561 O O . CYS A 1 220 ? -74.828 38.037 -6.225 1.00 19.14 220 CYS A O 1
ATOM 1564 N N . SER A 1 221 ? -76.355 36.733 -7.250 1.00 15.18 221 SER A N 1
ATOM 1565 C CA . SER A 1 221 ? -75.665 35.486 -6.957 1.00 14.42 221 SER A CA 1
ATOM 1566 C C . SER A 1 221 ? -75.847 34.503 -8.083 1.00 18.35 221 SER A C 1
ATOM 1567 O O . SER A 1 221 ? -76.753 34.662 -8.890 1.00 18.01 221 SER A O 1
ATOM 1570 N N . VAL A 1 222 ? -75.022 33.458 -8.086 1.00 15.25 222 VAL A N 1
ATOM 1571 C CA . VAL A 1 222 ? -75.089 32.359 -9.044 1.00 15.13 222 VAL A CA 1
ATOM 1572 C C . VAL A 1 222 ? -75.277 31.077 -8.237 1.00 18.61 222 VAL A C 1
ATOM 1573 O O . VAL A 1 222 ? -74.542 30.858 -7.278 1.00 18.58 222 VAL A O 1
ATOM 1577 N N . THR A 1 223 ? -76.301 30.279 -8.573 1.00 14.97 223 THR A N 1
ATOM 1578 C CA . THR A 1 223 ? -76.570 28.996 -7.932 1.00 14.78 223 THR A CA 1
ATOM 1579 C C . THR A 1 223 ? -76.256 27.934 -8.978 1.00 19.93 223 THR A C 1
ATOM 1580 O O . THR A 1 223 ? -76.693 28.057 -10.120 1.00 19.15 223 THR A O 1
ATOM 1584 N N . TYR A 1 224 ? -75.454 26.932 -8.606 1.00 17.69 224 TYR A N 1
ATOM 1585 C CA . TYR A 1 224 ? -74.985 25.901 -9.531 1.00 17.91 224 TYR A CA 1
ATOM 1586 C C . TYR A 1 224 ? -74.794 24.569 -8.823 1.00 23.33 224 TYR A C 1
ATOM 1587 O O . TYR A 1 224 ? -74.763 24.528 -7.594 1.00 22.42 224 TYR A O 1
ATOM 1596 N N . TYR A 1 225 ? -74.594 23.496 -9.603 1.00 21.87 225 TYR A N 1
ATOM 1597 C CA . TYR A 1 225 ? -74.301 22.164 -9.077 1.00 22.45 225 TYR A CA 1
ATOM 1598 C C . TYR A 1 225 ? -72.824 21.886 -9.315 1.00 25.66 225 TYR A C 1
ATOM 1599 O O . TYR A 1 225 ? -72.340 22.083 -10.427 1.00 24.84 225 TYR A O 1
ATOM 1608 N N . GLY A 1 226 ? -72.122 21.476 -8.264 1.00 21.99 226 GLY A N 1
ATOM 1609 C CA . GLY A 1 226 ? -70.709 21.126 -8.316 1.00 22.00 226 GLY A CA 1
ATOM 1610 C C . GLY A 1 226 ? -70.505 19.703 -7.832 1.00 26.77 226 GLY A C 1
ATOM 1611 O O . GLY A 1 226 ? -71.484 19.000 -7.565 1.00 25.82 226 GLY A O 1
ATOM 1612 N N . PRO A 1 227 ? -69.246 19.248 -7.667 1.00 25.08 227 PRO A N 1
ATOM 1613 C CA . PRO A 1 227 ? -69.023 17.868 -7.187 1.00 26.03 227 PRO A CA 1
ATOM 1614 C C . PRO A 1 227 ? -69.579 17.562 -5.791 1.00 32.36 227 PRO A C 1
ATOM 1615 O O . PRO A 1 227 ? -69.856 16.398 -5.508 1.00 32.95 227 PRO A O 1
ATOM 1619 N N . SER A 1 228 ? -69.759 18.592 -4.934 1.00 29.40 228 SER A N 1
ATOM 1620 C CA . SER A 1 228 ? -70.293 18.441 -3.575 1.00 29.28 228 SER A CA 1
ATOM 1621 C C . SER A 1 228 ? -71.771 18.878 -3.453 1.00 32.81 228 SER A C 1
ATOM 1622 O O . SER A 1 228 ? -72.247 19.087 -2.337 1.00 33.38 228 SER A O 1
ATOM 1625 N N . GLY A 1 229 ? -72.479 18.995 -4.580 1.00 27.47 229 GLY A N 1
ATOM 1626 C CA . GLY A 1 229 ? -73.887 19.368 -4.603 1.00 26.30 229 GLY A CA 1
ATOM 1627 C C . GLY A 1 229 ? -74.148 20.816 -4.966 1.00 28.07 229 GLY A C 1
ATOM 1628 O O . GLY A 1 229 ? -73.299 21.483 -5.563 1.00 27.00 229 GLY A O 1
ATOM 1629 N N . GLN A 1 230 ? -75.349 21.297 -4.616 1.00 23.50 230 GLN A N 1
ATOM 1630 C CA . GLN A 1 230 ? -75.807 22.652 -4.920 1.00 22.65 230 GLN A CA 1
ATOM 1631 C C . GLN A 1 230 ? -75.115 23.702 -4.049 1.00 25.48 230 GLN A C 1
ATOM 1632 O O . GLN A 1 230 ? -75.120 23.577 -2.824 1.00 24.73 230 GLN A O 1
ATOM 1638 N N . LYS A 1 231 ? -74.539 24.744 -4.680 1.00 20.53 231 LYS A N 1
ATOM 1639 C CA . LYS A 1 231 ? -73.856 25.835 -3.976 1.00 19.81 231 LYS A CA 1
ATOM 1640 C C . LYS A 1 231 ? -74.259 27.181 -4.578 1.00 22.09 231 LYS A C 1
ATOM 1641 O O . LYS A 1 231 ? -74.672 27.233 -5.736 1.00 21.37 231 LYS A O 1
ATOM 1647 N N . THR A 1 232 ? -74.127 28.268 -3.796 1.00 18.24 232 THR A N 1
ATOM 1648 C CA . THR A 1 232 ? -74.422 29.634 -4.247 1.00 17.15 232 THR A CA 1
ATOM 1649 C C . THR A 1 232 ? -73.232 30.546 -3.922 1.00 20.68 232 THR A C 1
ATOM 1650 O O . THR A 1 232 ? -72.670 30.442 -2.831 1.00 19.64 232 THR A O 1
ATOM 1654 N N . ILE A 1 233 ? -72.849 31.426 -4.870 1.00 16.90 233 ILE A N 1
ATOM 1655 C CA . ILE A 1 233 ? -71.761 32.401 -4.692 1.00 16.47 233 ILE A CA 1
ATOM 1656 C C . ILE A 1 233 ? -72.375 33.779 -4.904 1.00 20.15 233 ILE A C 1
ATOM 1657 O O . ILE A 1 233 ? -72.961 34.015 -5.956 1.00 19.00 233 ILE A O 1
ATOM 1662 N N . HIS A 1 234 ? -72.211 34.689 -3.930 1.00 17.22 234 HIS A N 1
ATOM 1663 C CA . HIS A 1 234 ? -72.760 36.044 -3.988 1.00 16.71 234 HIS A CA 1
ATOM 1664 C C . HIS A 1 234 ? -71.761 37.066 -4.521 1.00 20.75 234 HIS A C 1
ATOM 1665 O O . HIS A 1 234 ? -70.553 36.896 -4.373 1.00 20.06 234 HIS A O 1
ATOM 1672 N N . SER A 1 235 ? -72.281 38.154 -5.099 1.00 18.18 235 SER A N 1
ATOM 1673 C CA . SER A 1 235 ? -71.474 39.252 -5.628 1.00 18.47 235 SER A CA 1
ATOM 1674 C C . SER A 1 235 ? -71.227 40.290 -4.541 1.00 23.18 235 SER A C 1
ATOM 1675 O O . SER A 1 235 ? -71.815 40.210 -3.461 1.00 22.36 235 SER A O 1
ATOM 1678 N N . GLU A 1 236 ? -70.415 41.310 -4.863 1.00 20.70 236 GLU A N 1
ATOM 1679 C CA . GLU A 1 236 ? -70.215 42.459 -3.980 1.00 20.68 236 GLU A CA 1
ATOM 1680 C C . GLU A 1 236 ? -71.406 43.397 -4.235 1.00 24.99 236 GLU A C 1
ATOM 1681 O O . GLU A 1 236 ? -72.097 43.252 -5.250 1.00 24.16 236 GLU A O 1
ATOM 1687 N N . GLN A 1 237 ? -71.662 44.334 -3.319 1.00 22.50 237 GLN A N 1
ATOM 1688 C CA . GLN A 1 237 ? -72.810 45.235 -3.444 1.00 22.60 237 GLN A CA 1
ATOM 1689 C C . GLN A 1 237 ? -72.605 46.399 -4.406 1.00 27.19 237 GLN A C 1
ATOM 1690 O O . GLN A 1 237 ? -71.475 46.800 -4.691 1.00 26.47 237 GLN A O 1
ATOM 1696 N N . ALA A 1 238 ? -73.730 46.950 -4.875 1.00 24.26 238 ALA A N 1
ATOM 1697 C CA . ALA A 1 238 ? -73.794 48.111 -5.754 1.00 24.74 238 ALA A CA 1
ATOM 1698 C C . ALA A 1 238 ? -74.848 49.064 -5.188 1.00 30.49 238 ALA A C 1
ATOM 1699 O O . ALA A 1 238 ? -76.004 48.669 -5.039 1.00 29.54 238 ALA A O 1
ATOM 1701 N N . VAL A 1 239 ? -74.434 50.293 -4.830 1.00 28.53 239 VAL A N 1
ATOM 1702 C CA . VAL A 1 239 ? -75.305 51.338 -4.282 1.00 28.85 239 VAL A CA 1
ATOM 1703 C C . VAL A 1 239 ? -75.422 52.407 -5.370 1.00 33.42 239 VAL A C 1
ATOM 1704 O O . VAL A 1 239 ? -74.424 52.720 -6.018 1.00 33.03 239 VAL A O 1
ATOM 1708 N N . PHE A 1 240 ? -76.632 52.950 -5.581 1.00 30.66 240 PHE A N 1
ATOM 1709 C CA . PHE A 1 240 ? -76.896 53.926 -6.641 1.00 31.01 240 PHE A CA 1
ATOM 1710 C C . PHE A 1 240 ? -77.425 55.246 -6.109 1.00 38.24 240 PHE A C 1
ATOM 1711 O O . PHE A 1 240 ? -78.134 55.267 -5.103 1.00 37.68 240 PHE A O 1
ATOM 1719 N N . ASP A 1 241 ? -77.120 56.347 -6.822 1.00 37.26 241 ASP A N 1
ATOM 1720 C CA . ASP A 1 241 ? -77.639 57.672 -6.484 1.00 37.96 241 ASP A CA 1
ATOM 1721 C C . ASP A 1 241 ? -79.066 57.701 -7.021 1.00 43.29 241 ASP A C 1
ATOM 1722 O O . ASP A 1 241 ? -79.266 57.404 -8.199 1.00 43.07 241 ASP A O 1
ATOM 1727 N N . ILE A 1 242 ? -80.057 58.002 -6.165 1.00 40.98 242 ILE A N 1
ATOM 1728 C CA . ILE A 1 242 ? -81.464 58.028 -6.574 1.00 41.35 242 ILE A CA 1
ATOM 1729 C C . ILE A 1 242 ? -81.858 59.466 -6.908 1.00 47.49 242 ILE A C 1
ATOM 1730 O O . ILE A 1 242 ? -81.724 60.347 -6.058 1.00 47.03 242 ILE A O 1
ATOM 1735 N N . TYR A 1 243 ? -82.344 59.693 -8.141 1.00 46.00 243 TYR A N 1
ATOM 1736 C CA . TYR A 1 243 ? -82.782 61.004 -8.626 1.00 46.79 243 TYR A CA 1
ATOM 1737 C C . TYR A 1 243 ? -84.306 61.000 -8.740 1.00 51.00 243 TYR A C 1
ATOM 1738 O O . TYR A 1 243 ? -84.888 59.977 -9.104 1.00 50.55 243 TYR A O 1
ATOM 1747 N N . TYR A 1 244 ? -84.949 62.140 -8.432 1.00 47.81 244 TYR A N 1
ATOM 1748 C CA . TYR A 1 244 ? -86.409 62.274 -8.495 1.00 47.78 244 TYR A CA 1
ATOM 1749 C C . TYR A 1 244 ? -86.819 63.703 -8.889 1.00 52.53 244 TYR A C 1
ATOM 1750 O O . TYR A 1 244 ? -86.121 64.651 -8.525 1.00 52.03 244 TYR A O 1
ATOM 1759 N N . PRO A 1 245 ? -87.941 63.887 -9.624 1.00 49.90 245 PRO A N 1
ATOM 1760 C CA . PRO A 1 245 ? -88.348 65.248 -10.012 1.00 54.19 245 PRO A CA 1
ATOM 1761 C C . PRO A 1 245 ? -89.094 65.981 -8.900 1.00 85.67 245 PRO A C 1
ATOM 1762 O O . PRO A 1 245 ? -88.618 66.070 -7.771 1.00 48.48 245 PRO A O 1
#